Protein AF-A0A6C0CNC6-F1 (afdb_monomer)

Radius of gyration: 38.97 Å; Cα contacts (8 Å, |Δi|>4): 103; chains: 1; bounding box: 78×100×93 Å

Nearest PDB structures (foldseek):
  8yt8-assembly1_D  TM=1.799E-01  e=3.097E+00  Mus musculus
  9c3c-assembly1_d  TM=2.123E-01  e=8.272E+00  Oryctolagus cuniculus
  8yt8-assembly1_B  TM=1.590E-01  e=5.962E+00  Mus musculus
  9c3c-assembly1_b  TM=1.520E-01  e=8.832E+00  Oryctolagus cuniculus

Mean predicted aligned error: 20.19 Å

Foldseek 3Di:
DDDDDDPDDDDDDDDPDPDDDDCPCVVVPPPPPPPPDDPDQEDEDAPQPVVQVVQVVVCVVVVHDDDRGHYDYDDDDDDPDDPDWDDDPDLPDKDWDWDQDPVRDIDIDIQNLSVVQCVVAVVVVHDDDLVSVLVSCVVNPGDPVVSVVSVVVVVVVVVVVVVVVVVVCCVPVVPPPPPDDDDDDDDDDDDDDDDDDDDDDDDDDDDDDDDDDDPDDDDPPPPDDDDDDDDDDDDDDDDD

Organism: NCBI:txid1070528

Sequence (240 aa):
MYRRPAPRQKIHTASLVRPTKDDVRRILNITPPEEREKPSKSFSVQNSELYLKLIKRNYEYYELEFKKPEVVELVYIPPPVKVIERHFEYPDNVVVKLNVLKSGKVRVKLFSHVAQLWEKYNSKGKIPPHKMLVSAYKSMGYSEAFINKMNKSFERKKVLEIKYEKMIQNIFERPSTKKKAPAKKKKKEEEPEEKPDDTVEEEPDDDDVTPEEDEAIEVDNDDDEDVDENADDVEPPDLD

pLDDT: mean 72.76, std 22.51, range [26.67, 96.88]

Solvent-accessible surface area (backbone atoms only — not comparable to full-atom values): 16770 Å² total; per-residue (Å²): 132,87,77,77,78,79,79,81,80,83,80,78,78,77,76,90,73,80,88,69,97,72,64,68,57,66,77,66,68,59,72,70,75,78,77,69,73,74,77,69,80,58,52,70,35,76,61,38,68,62,52,54,53,53,51,49,54,52,26,60,74,70,75,43,85,78,77,83,76,52,65,40,68,58,74,88,75,79,76,83,83,77,85,77,79,85,76,79,90,54,56,86,64,66,46,72,51,77,46,76,42,98,86,72,53,70,49,78,45,78,47,57,52,52,42,54,48,33,69,73,15,55,74,70,77,42,84,68,59,67,71,58,50,54,51,35,45,52,74,68,64,56,57,69,70,54,54,52,52,50,53,57,48,51,56,52,46,54,59,48,49,58,51,48,53,54,50,50,47,58,62,73,69,46,74,82,72,71,82,74,74,90,77,80,89,84,89,79,89,83,87,87,88,86,87,82,90,78,83,89,82,89,83,86,87,87,78,89,79,84,90,84,81,86,82,75,77,82,76,87,74,85,77,77,85,81,80,93,81,83,83,85,88,81,83,79,84,87,87,131

Structure (mmCIF, N/CA/C/O backbone):
data_AF-A0A6C0CNC6-F1
#
_entry.id   AF-A0A6C0CNC6-F1
#
loop_
_atom_site.group_PDB
_atom_site.id
_atom_site.type_symbol
_atom_site.label_atom_id
_atom_site.label_alt_id
_atom_site.label_comp_id
_atom_site.label_asym_id
_atom_site.label_entity_id
_atom_site.label_seq_id
_atom_site.pdbx_PDB_ins_code
_atom_site.Cartn_x
_atom_site.Cartn_y
_atom_site.Cartn_z
_atom_site.occupancy
_atom_site.B_iso_or_equiv
_atom_site.auth_seq_id
_atom_site.auth_comp_id
_atom_site.auth_asym_id
_atom_site.auth_atom_id
_atom_site.pdbx_PDB_model_num
ATOM 1 N N . MET A 1 1 ? -14.926 23.087 -38.235 1.00 51.94 1 MET A N 1
ATOM 2 C CA . MET A 1 1 ? -13.805 22.300 -37.670 1.00 51.94 1 MET A CA 1
ATOM 3 C C . MET A 1 1 ? -13.514 22.814 -36.268 1.00 51.94 1 MET A C 1
ATOM 5 O O . MET A 1 1 ? -13.157 23.978 -36.134 1.00 51.94 1 MET A O 1
ATOM 9 N N . TYR A 1 2 ? -13.722 22.004 -35.229 1.00 52.91 2 TYR A N 1
ATOM 10 C CA . TYR A 1 2 ? -13.464 22.427 -33.849 1.00 52.91 2 TYR A CA 1
ATOM 11 C C . TYR A 1 2 ? -11.956 22.426 -33.572 1.00 52.91 2 TYR A C 1
ATOM 13 O O . TYR A 1 2 ? -11.305 21.383 -33.648 1.00 52.91 2 TYR A O 1
ATOM 21 N N . ARG A 1 3 ? -11.390 23.605 -33.278 1.00 64.75 3 ARG A N 1
ATOM 22 C CA . ARG A 1 3 ? -9.996 23.733 -32.832 1.00 64.75 3 ARG A CA 1
ATOM 23 C C . ARG A 1 3 ? -9.866 23.120 -31.443 1.00 64.75 3 ARG A C 1
ATOM 25 O O . ARG A 1 3 ? -10.602 23.486 -30.531 1.00 64.75 3 ARG A O 1
ATOM 32 N N . ARG A 1 4 ? -8.917 22.197 -31.287 1.00 71.81 4 ARG A N 1
ATOM 33 C CA . ARG A 1 4 ? -8.580 21.638 -29.977 1.00 71.81 4 ARG A CA 1
ATOM 34 C C . ARG A 1 4 ? -7.973 22.739 -29.095 1.00 71.81 4 ARG A C 1
ATOM 36 O O . ARG A 1 4 ? -7.158 23.514 -29.602 1.00 71.81 4 ARG A O 1
ATOM 43 N N . PRO A 1 5 ? -8.353 22.825 -27.810 1.00 78.06 5 PRO A N 1
ATOM 44 C CA . PRO A 1 5 ? -7.729 23.757 -26.882 1.00 78.06 5 PRO A CA 1
ATOM 45 C C . PRO A 1 5 ? -6.241 23.428 -26.727 1.00 78.06 5 PRO A C 1
ATOM 47 O O . PRO A 1 5 ? -5.837 22.265 -26.808 1.00 78.06 5 PRO A O 1
ATOM 50 N N . ALA A 1 6 ? -5.427 24.466 -26.529 1.00 79.62 6 ALA A N 1
ATOM 51 C CA . ALA A 1 6 ? -3.990 24.309 -26.361 1.00 79.62 6 ALA A CA 1
ATOM 52 C C . ALA A 1 6 ? -3.687 23.432 -25.128 1.00 79.62 6 ALA A C 1
ATOM 54 O O . ALA A 1 6 ? -4.373 23.558 -24.106 1.00 79.62 6 ALA A O 1
ATOM 55 N N . PRO A 1 7 ? -2.682 22.540 -25.198 1.00 77.38 7 PRO A N 1
ATOM 56 C CA . PRO A 1 7 ? -2.304 21.711 -24.063 1.00 77.38 7 PRO A CA 1
ATOM 57 C C . PRO A 1 7 ? -1.885 22.593 -22.883 1.00 77.38 7 PRO A C 1
ATOM 59 O O . PRO A 1 7 ? -1.168 23.582 -23.045 1.00 77.38 7 PRO A O 1
ATOM 62 N N . ARG A 1 8 ? -2.350 22.234 -21.683 1.00 74.56 8 ARG A N 1
ATOM 63 C CA . ARG A 1 8 ? -2.062 22.974 -20.451 1.00 74.56 8 ARG A CA 1
ATOM 64 C C . ARG A 1 8 ? -0.547 22.993 -20.217 1.00 74.56 8 ARG A C 1
ATOM 66 O O . ARG A 1 8 ? 0.077 21.933 -20.174 1.00 74.56 8 ARG A O 1
ATOM 73 N N . GLN A 1 9 ? 0.039 24.179 -20.066 1.00 72.00 9 GLN A N 1
ATOM 74 C CA . GLN A 1 9 ? 1.463 24.311 -19.757 1.00 72.00 9 GLN A CA 1
ATOM 75 C C . GLN A 1 9 ? 1.756 23.688 -18.386 1.00 72.00 9 GLN A C 1
ATOM 77 O O . GLN A 1 9 ? 1.028 23.920 -17.417 1.00 72.00 9 GLN A O 1
ATOM 82 N N . LYS A 1 10 ? 2.806 22.861 -18.309 1.00 60.03 10 LYS A N 1
ATOM 83 C CA . LYS A 1 10 ? 3.264 22.283 -17.042 1.00 60.03 10 LYS A CA 1
ATOM 84 C C . LYS A 1 10 ? 3.853 23.402 -16.187 1.00 60.03 10 LYS A C 1
ATOM 86 O O . LYS A 1 10 ? 4.822 24.038 -16.584 1.00 60.03 10 LYS A O 1
ATOM 91 N N . ILE A 1 11 ? 3.269 23.629 -15.015 1.00 57.88 11 ILE A N 1
ATOM 92 C CA . ILE A 1 11 ? 3.830 24.539 -14.018 1.00 57.88 11 ILE A CA 1
ATOM 93 C C . ILE A 1 11 ? 4.976 23.787 -13.340 1.00 57.88 11 ILE A C 1
ATOM 95 O O . ILE A 1 11 ? 4.740 22.812 -12.626 1.00 57.88 11 ILE A O 1
ATOM 99 N N . HIS A 1 12 ? 6.215 24.207 -13.585 1.00 59.06 12 HIS A N 1
ATOM 100 C CA . HIS A 1 12 ? 7.350 23.747 -12.793 1.00 59.06 12 HIS A CA 1
ATOM 101 C C . HIS A 1 12 ? 7.220 24.364 -11.398 1.00 59.06 12 HIS A C 1
ATOM 103 O O . HIS A 1 12 ? 7.301 25.581 -11.242 1.00 59.06 12 HIS A O 1
ATOM 109 N N . THR A 1 13 ? 6.975 23.545 -10.375 1.00 54.72 13 THR A N 1
ATOM 110 C CA . THR A 1 13 ? 7.072 24.005 -8.989 1.00 54.72 13 THR A CA 1
ATOM 111 C C . THR A 1 13 ? 8.535 24.333 -8.724 1.00 54.72 13 THR A C 1
ATOM 113 O O . THR A 1 13 ? 9.374 23.431 -8.753 1.00 54.72 13 THR A O 1
ATOM 116 N N . ALA A 1 14 ? 8.842 25.615 -8.523 1.00 54.94 14 ALA A N 1
ATOM 117 C CA . ALA A 1 14 ? 10.184 26.058 -8.178 1.00 54.94 14 ALA A CA 1
ATOM 118 C C . ALA A 1 14 ? 10.677 25.266 -6.958 1.00 54.94 14 ALA A C 1
ATOM 120 O O . ALA A 1 14 ? 9.996 25.199 -5.932 1.00 54.94 14 ALA A O 1
ATOM 121 N N . SER A 1 15 ? 11.841 24.631 -7.084 1.00 53.56 15 SER A N 1
ATOM 122 C CA . SER A 1 15 ? 12.512 24.009 -5.951 1.00 53.56 15 SER A CA 1
ATOM 123 C C . SER A 1 15 ? 12.760 25.080 -4.884 1.00 53.56 15 SER A C 1
ATOM 125 O O . SER A 1 15 ? 13.219 26.182 -5.190 1.00 53.56 15 SER A O 1
ATOM 127 N N . LEU A 1 16 ? 12.429 24.784 -3.622 1.00 51.22 16 LEU A N 1
ATOM 128 C CA . LEU A 1 16 ? 12.774 25.656 -2.498 1.00 51.22 16 LEU A CA 1
ATOM 129 C C . LEU A 1 16 ? 14.302 25.673 -2.337 1.00 51.22 16 LEU A C 1
ATOM 131 O O . LEU A 1 16 ? 14.877 24.863 -1.612 1.00 51.22 16 LEU A O 1
ATOM 135 N N . VAL A 1 17 ? 14.967 26.601 -3.018 1.00 56.00 17 VAL A N 1
ATOM 136 C CA . VAL A 1 17 ? 16.373 26.922 -2.773 1.00 56.00 17 VAL A CA 1
ATOM 137 C C . VAL A 1 17 ? 16.430 27.862 -1.569 1.00 56.00 17 VAL A C 1
ATOM 139 O O . VAL A 1 17 ? 15.790 28.916 -1.557 1.00 56.00 17 VAL A O 1
ATOM 142 N N . ARG A 1 18 ? 17.165 27.466 -0.522 1.00 53.97 18 ARG A N 1
ATOM 143 C CA . ARG A 1 18 ? 17.379 28.305 0.666 1.00 53.97 18 ARG A CA 1
ATOM 144 C C . ARG A 1 18 ? 18.190 29.548 0.267 1.00 53.97 18 ARG A C 1
ATOM 146 O O . ARG A 1 18 ? 19.193 29.391 -0.426 1.00 53.97 18 ARG A O 1
ATOM 153 N N . PRO A 1 19 ? 17.800 30.761 0.688 1.00 55.00 19 PRO A N 1
ATOM 154 C CA . PRO A 1 19 ? 18.515 31.973 0.310 1.00 55.00 19 PRO A CA 1
ATOM 155 C C . PRO A 1 19 ? 19.885 32.043 1.001 1.00 55.00 19 PRO A C 1
ATOM 157 O O . PRO A 1 19 ? 19.982 31.928 2.223 1.00 55.00 19 PRO A O 1
ATOM 160 N N . THR A 1 20 ? 20.941 32.246 0.213 1.00 60.44 20 THR A N 1
ATOM 161 C CA . THR A 1 20 ? 22.280 32.641 0.681 1.00 60.44 20 THR A CA 1
ATOM 162 C C . THR A 1 20 ? 22.477 34.154 0.547 1.00 60.44 20 THR A C 1
ATOM 164 O O . THR A 1 20 ? 21.844 34.792 -0.286 1.00 60.44 20 THR A O 1
ATOM 167 N N . LYS A 1 21 ? 23.364 34.706 1.386 1.00 53.00 21 LYS A N 1
ATOM 168 C CA . LYS A 1 21 ? 23.490 36.119 1.807 1.00 53.00 21 LYS A CA 1
ATOM 169 C C . LYS A 1 21 ? 23.705 37.221 0.742 1.00 53.00 21 LYS A C 1
ATOM 171 O O . LYS A 1 21 ? 23.767 38.378 1.142 1.00 53.00 21 LYS A O 1
ATOM 176 N N . ASP A 1 22 ? 23.744 36.932 -0.558 1.00 57.72 22 ASP A N 1
ATOM 177 C CA . ASP A 1 22 ? 24.112 37.915 -1.596 1.00 57.72 22 ASP A CA 1
ATOM 178 C C . ASP A 1 22 ? 22.952 38.216 -2.572 1.00 57.72 22 ASP A C 1
ATOM 180 O O . ASP A 1 22 ? 22.931 37.787 -3.727 1.00 57.72 22 ASP A O 1
ATOM 184 N N . ASP A 1 23 ? 21.965 38.988 -2.102 1.00 60.69 23 ASP A N 1
ATOM 185 C CA . ASP A 1 23 ? 20.700 39.314 -2.796 1.00 60.69 23 ASP A CA 1
ATOM 186 C C . ASP A 1 23 ? 20.783 40.477 -3.821 1.00 60.69 23 ASP A C 1
ATOM 188 O O . ASP A 1 23 ? 19.767 40.907 -4.370 1.00 60.69 23 ASP A O 1
ATOM 192 N N . VAL A 1 24 ? 21.975 40.978 -4.168 1.00 64.94 24 VAL A N 1
ATOM 193 C CA . VAL A 1 24 ? 22.128 42.069 -5.166 1.00 64.94 24 VAL A CA 1
ATOM 194 C C . VAL A 1 24 ? 21.625 41.643 -6.556 1.00 64.94 24 VAL A C 1
ATOM 196 O O . VAL A 1 24 ? 21.068 42.438 -7.313 1.00 64.94 24 VAL A O 1
ATOM 199 N N . ARG A 1 25 ? 21.757 40.352 -6.880 1.00 58.59 25 ARG A N 1
ATOM 200 C CA . ARG A 1 25 ? 21.344 39.772 -8.169 1.00 58.59 25 ARG A CA 1
ATOM 201 C C . ARG A 1 25 ? 19.823 39.753 -8.367 1.00 58.59 25 ARG A C 1
ATOM 203 O O . ARG A 1 25 ? 19.370 39.821 -9.505 1.00 58.59 25 ARG A O 1
ATOM 210 N N . ARG A 1 26 ? 19.040 39.710 -7.280 1.00 57.47 26 ARG A N 1
ATOM 211 C CA . ARG A 1 26 ? 17.567 39.773 -7.323 1.00 57.47 26 ARG A CA 1
ATOM 212 C C . ARG A 1 26 ? 17.047 41.175 -7.621 1.00 57.47 26 ARG A C 1
ATOM 214 O O . 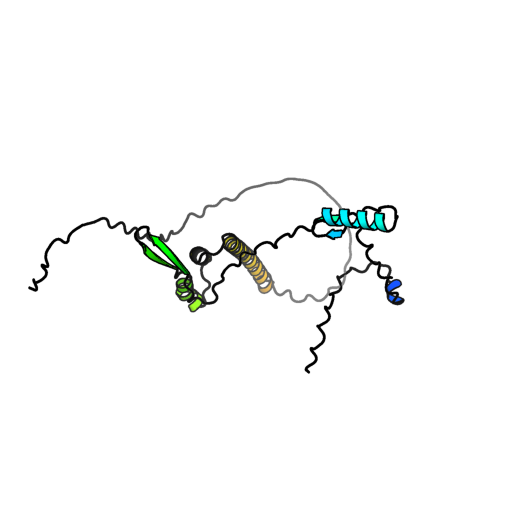ARG A 1 26 ? 16.079 41.302 -8.356 1.00 57.47 26 ARG A O 1
ATOM 221 N N . ILE A 1 27 ? 17.694 42.214 -7.086 1.00 70.12 27 ILE A N 1
ATOM 222 C CA . ILE A 1 27 ? 17.279 43.617 -7.279 1.00 70.12 27 ILE A CA 1
ATOM 223 C C . ILE A 1 27 ? 17.377 44.019 -8.756 1.00 70.12 27 ILE A C 1
ATOM 225 O O . ILE A 1 27 ? 16.546 44.768 -9.260 1.00 70.12 27 ILE A O 1
ATOM 229 N N . LEU A 1 28 ? 18.377 43.494 -9.462 1.00 70.62 28 LEU A N 1
ATOM 230 C CA . LEU A 1 28 ? 18.645 43.854 -10.851 1.00 70.62 28 LEU A CA 1
ATOM 231 C C . LEU A 1 28 ? 17.809 43.061 -11.873 1.00 70.62 28 LEU A C 1
ATOM 233 O O . LEU A 1 28 ? 17.975 43.299 -13.065 1.00 70.62 28 LEU A O 1
ATOM 237 N N . ASN A 1 29 ? 16.939 42.125 -11.449 1.00 60.78 29 ASN A N 1
ATOM 238 C CA . ASN A 1 29 ? 16.196 41.210 -12.338 1.00 60.78 29 ASN A CA 1
ATOM 239 C C . ASN A 1 29 ? 17.071 40.601 -13.454 1.00 60.78 29 ASN A C 1
ATOM 241 O O . ASN A 1 29 ? 16.589 40.294 -14.547 1.00 60.78 29 ASN A O 1
ATOM 245 N N . ILE A 1 30 ? 18.371 40.432 -13.193 1.00 68.19 30 ILE A N 1
ATOM 246 C CA . ILE A 1 30 ? 19.278 39.788 -14.133 1.00 68.19 30 ILE A CA 1
ATOM 247 C C . ILE A 1 30 ? 18.900 38.319 -14.064 1.00 68.19 30 ILE A C 1
ATOM 249 O O . ILE A 1 30 ? 19.274 37.616 -13.125 1.00 68.19 30 ILE A O 1
ATOM 253 N N . THR A 1 31 ? 18.095 37.880 -15.032 1.00 63.84 31 THR A N 1
ATOM 254 C CA . THR A 1 31 ? 17.875 36.453 -15.251 1.00 63.84 31 THR A CA 1
ATOM 255 C C . THR A 1 31 ? 19.273 35.870 -15.415 1.00 63.84 31 THR A C 1
ATOM 257 O O . THR A 1 31 ? 20.000 36.349 -16.295 1.00 63.84 31 THR A O 1
ATOM 260 N N . PRO A 1 32 ? 19.710 34.940 -14.543 1.00 64.75 32 PRO A N 1
ATOM 261 C CA . PRO A 1 32 ? 20.988 34.280 -14.741 1.00 64.75 32 PRO A CA 1
ATOM 262 C C . PRO A 1 32 ? 20.994 33.792 -16.188 1.00 64.75 32 PRO A C 1
ATOM 264 O O . PRO A 1 32 ? 19.957 33.269 -16.613 1.00 64.75 32 PRO A O 1
ATOM 267 N N . PRO A 1 33 ? 22.070 34.008 -16.970 1.00 65.44 33 PRO A N 1
ATOM 268 C CA . PRO A 1 33 ? 22.143 33.364 -18.271 1.00 65.44 33 PRO A CA 1
ATOM 269 C C . PRO A 1 33 ? 21.826 31.897 -18.013 1.00 65.44 33 PRO A C 1
ATOM 271 O O . PRO A 1 33 ? 22.441 31.315 -17.118 1.00 65.44 33 PRO A O 1
ATOM 274 N N . GLU A 1 34 ? 20.797 31.354 -18.674 1.00 66.25 34 GLU A N 1
ATOM 275 C CA . GLU A 1 34 ? 20.481 29.937 -18.551 1.00 66.25 34 GLU A CA 1
ATOM 276 C C . GLU A 1 34 ? 21.787 29.216 -18.858 1.00 66.25 34 GLU A C 1
ATOM 278 O O . GLU A 1 34 ? 22.258 29.239 -20.001 1.00 66.25 34 GLU A O 1
ATOM 283 N N . GLU A 1 35 ? 22.439 28.685 -17.822 1.00 64.38 35 GLU A N 1
ATOM 284 C CA . GLU A 1 35 ? 23.605 27.842 -17.987 1.00 64.38 35 GLU A CA 1
ATOM 285 C C . GLU A 1 35 ? 23.059 26.622 -18.702 1.00 64.38 35 GLU A C 1
ATOM 287 O O . GLU A 1 35 ? 22.526 25.703 -18.084 1.00 64.38 35 GLU A O 1
ATOM 292 N N . ARG A 1 36 ? 23.079 26.677 -20.038 1.00 62.62 36 ARG A N 1
ATOM 293 C CA . ARG A 1 36 ? 22.705 25.548 -20.868 1.00 62.62 36 ARG A CA 1
ATOM 294 C C . ARG A 1 36 ? 23.579 24.420 -20.376 1.00 62.62 36 ARG A C 1
ATOM 296 O O . ARG A 1 36 ? 24.807 24.517 -20.465 1.00 62.62 36 ARG A O 1
ATOM 303 N N . GLU A 1 37 ? 22.942 23.396 -19.818 1.00 69.12 37 GLU A N 1
ATOM 304 C CA . GLU A 1 37 ? 23.631 22.171 -19.466 1.00 69.12 37 GLU A CA 1
ATOM 305 C C . GLU A 1 37 ? 24.471 21.793 -20.680 1.00 69.12 37 GLU A C 1
ATOM 307 O O . GLU A 1 37 ? 23.970 21.734 -21.811 1.00 69.12 37 GLU A O 1
ATOM 312 N N . LYS A 1 38 ? 25.787 21.671 -20.473 1.00 71.69 38 LYS A N 1
ATOM 313 C CA . LYS A 1 38 ? 26.685 21.299 -21.562 1.00 71.69 38 LYS A CA 1
ATOM 314 C C . LYS A 1 38 ? 26.124 20.004 -22.146 1.00 71.69 38 LYS A C 1
ATOM 316 O O . LYS A 1 38 ? 25.846 19.096 -21.358 1.00 71.69 38 LYS A O 1
ATOM 321 N N . PRO A 1 39 ? 25.928 19.913 -23.475 1.00 71.38 39 PRO A N 1
ATOM 322 C CA . PRO A 1 39 ? 25.378 18.705 -24.061 1.00 71.38 39 PRO A CA 1
ATOM 323 C C . PRO A 1 39 ? 26.221 17.525 -23.587 1.00 71.38 39 PRO A C 1
ATOM 325 O O . PRO A 1 39 ? 27.456 17.598 -23.595 1.00 71.38 39 PRO A O 1
ATOM 328 N N . SER A 1 40 ? 25.545 16.480 -23.104 1.00 73.94 40 SER A N 1
ATOM 329 C CA . SER A 1 40 ? 26.219 15.262 -22.667 1.00 73.94 40 SER A CA 1
ATOM 330 C C . SER A 1 40 ? 27.153 14.789 -23.777 1.00 73.94 40 SER A C 1
ATOM 332 O O . SER A 1 40 ? 26.784 14.782 -24.953 1.00 73.94 40 SER A O 1
ATOM 334 N N . LYS A 1 41 ? 28.376 14.408 -23.401 1.00 77.25 41 LYS A N 1
ATOM 335 C CA . LYS A 1 41 ? 29.359 13.863 -24.346 1.00 77.25 41 LYS A CA 1
ATOM 336 C C . LYS A 1 41 ? 28.902 12.520 -24.914 1.00 77.25 41 LYS A C 1
ATOM 338 O O . LYS A 1 41 ? 29.258 12.195 -26.044 1.00 77.25 41 LYS A O 1
ATOM 343 N N . SER A 1 42 ? 28.091 11.791 -24.148 1.00 84.81 42 SER A N 1
ATOM 344 C CA . SER A 1 42 ? 27.539 10.500 -24.525 1.00 84.81 42 SER A CA 1
ATOM 345 C C . SER A 1 42 ? 26.033 10.566 -24.766 1.00 84.81 42 SER A C 1
ATOM 347 O O . SER A 1 42 ? 25.299 11.291 -24.086 1.00 84.81 42 SER A O 1
ATOM 349 N N . PHE A 1 43 ? 25.573 9.789 -25.743 1.00 86.12 43 PHE A N 1
ATOM 350 C CA . PHE A 1 43 ? 24.157 9.605 -26.051 1.00 86.12 43 PHE A CA 1
ATOM 351 C C . PHE A 1 43 ? 23.873 8.141 -26.388 1.00 86.12 43 PHE A C 1
ATOM 353 O O . PHE A 1 43 ? 24.772 7.398 -26.789 1.00 86.12 43 PHE A O 1
ATOM 360 N N . SER A 1 44 ? 22.624 7.716 -26.206 1.00 89.00 44 SER A N 1
ATO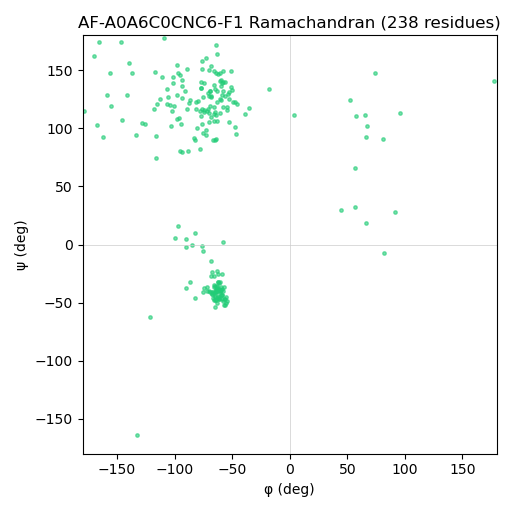M 361 C CA . SER A 1 44 ? 22.205 6.341 -26.464 1.00 89.00 44 SER A CA 1
ATOM 362 C C . SER A 1 44 ? 21.470 6.200 -27.795 1.00 89.00 44 SER A C 1
ATOM 364 O O . SER A 1 44 ? 20.655 7.044 -28.167 1.00 89.00 44 SER A O 1
ATOM 366 N N . VAL A 1 45 ? 21.761 5.121 -28.524 1.00 89.56 45 VAL A N 1
ATOM 367 C CA . VAL A 1 45 ? 21.139 4.803 -29.820 1.00 89.56 45 VAL A CA 1
ATOM 368 C C . VAL A 1 45 ? 20.803 3.314 -29.865 1.00 89.56 45 VAL A C 1
ATOM 370 O O . VAL A 1 45 ? 21.498 2.489 -29.268 1.00 89.56 45 VAL A O 1
ATOM 373 N N . GLN A 1 46 ? 19.727 2.958 -30.566 1.00 89.19 46 GLN A N 1
ATOM 374 C CA . GLN A 1 46 ? 19.435 1.560 -30.886 1.00 89.19 46 GLN A CA 1
ATOM 375 C C . GLN A 1 46 ? 20.458 1.036 -31.900 1.00 89.19 46 GLN A C 1
ATOM 377 O O . GLN A 1 46 ? 20.691 1.687 -32.915 1.00 89.19 46 GLN A O 1
ATOM 382 N N . ASN A 1 47 ? 21.037 -0.142 -31.652 1.00 90.38 47 ASN A N 1
ATOM 383 C CA . ASN A 1 47 ? 22.069 -0.734 -32.510 1.00 90.38 47 ASN A CA 1
ATOM 384 C C . ASN A 1 47 ? 23.288 0.200 -32.692 1.00 90.38 47 ASN A C 1
ATOM 386 O O . ASN A 1 47 ? 23.576 0.717 -33.779 1.00 90.38 47 ASN A O 1
ATOM 390 N N . SER A 1 48 ? 23.994 0.436 -31.583 1.00 92.06 48 SER A N 1
ATOM 391 C CA . SER A 1 48 ? 25.143 1.349 -31.497 1.00 92.06 48 SER A CA 1
ATOM 392 C C . SER A 1 48 ? 26.259 0.996 -32.490 1.00 92.06 48 SER A C 1
ATOM 394 O O . SER A 1 48 ? 26.868 1.890 -33.081 1.00 92.06 48 SER A O 1
ATOM 396 N N . GLU A 1 49 ? 26.497 -0.293 -32.744 1.00 92.56 49 GLU A N 1
ATOM 397 C CA . GLU A 1 49 ? 27.521 -0.759 -33.681 1.00 92.56 49 GLU A CA 1
ATOM 398 C C . GLU A 1 49 ? 27.230 -0.359 -35.129 1.00 92.56 49 GLU A C 1
ATOM 400 O O . GLU A 1 49 ? 28.110 0.149 -35.831 1.00 92.56 49 GLU A O 1
ATOM 405 N N . LEU A 1 50 ? 25.995 -0.585 -35.591 1.00 94.50 50 LEU A N 1
ATOM 406 C CA . LEU A 1 50 ? 25.575 -0.220 -36.942 1.00 94.50 50 LEU A CA 1
ATOM 407 C C . LEU A 1 50 ? 25.632 1.296 -37.121 1.00 94.50 50 LEU A C 1
ATOM 409 O O . LEU A 1 50 ? 26.117 1.780 -38.144 1.00 94.50 50 LEU A O 1
ATOM 413 N N . TYR A 1 51 ? 25.209 2.041 -36.101 1.00 92.62 51 TYR A N 1
ATOM 414 C CA . TYR A 1 51 ? 25.282 3.494 -36.094 1.00 92.62 51 TYR A CA 1
ATOM 415 C C . TYR A 1 51 ? 26.727 4.003 -36.251 1.00 92.62 51 TYR A C 1
ATOM 417 O O . TYR A 1 51 ? 26.994 4.831 -37.123 1.00 92.62 51 TYR A O 1
ATOM 425 N N . LEU A 1 52 ? 27.692 3.451 -35.505 1.00 93.88 52 LEU A N 1
ATOM 426 C CA . LEU A 1 52 ? 29.110 3.814 -35.638 1.00 93.88 52 LEU A CA 1
ATOM 427 C C . LEU A 1 52 ? 29.682 3.476 -37.027 1.00 93.88 52 LEU A C 1
ATOM 429 O O . LEU A 1 52 ? 30.450 4.269 -37.576 1.00 93.88 52 LEU A O 1
ATOM 433 N N . LYS A 1 53 ? 29.289 2.336 -37.618 1.00 94.69 53 LYS A N 1
ATOM 434 C CA . LYS A 1 53 ? 29.680 1.952 -38.990 1.00 94.69 53 LYS A CA 1
ATOM 435 C C . LYS A 1 53 ? 29.155 2.948 -40.028 1.00 94.69 53 LYS A C 1
ATOM 437 O O . LYS A 1 53 ? 29.907 3.357 -40.912 1.00 94.69 53 LYS A O 1
ATOM 442 N N . LEU A 1 54 ? 27.891 3.362 -39.909 1.00 95.19 54 LEU A N 1
ATOM 443 C CA . LEU A 1 54 ? 27.278 4.339 -40.813 1.00 95.19 54 LEU A CA 1
ATOM 444 C C . LEU A 1 54 ? 27.915 5.723 -40.688 1.00 95.19 54 LEU A C 1
ATOM 446 O O . LEU A 1 54 ? 28.177 6.359 -41.707 1.00 95.19 54 LEU A O 1
ATOM 450 N N . ILE A 1 55 ? 28.215 6.175 -39.467 1.00 93.88 55 ILE A N 1
ATOM 451 C CA . ILE A 1 55 ? 28.917 7.449 -39.270 1.00 93.88 55 ILE A CA 1
ATOM 452 C C . ILE A 1 55 ? 30.290 7.387 -39.927 1.00 93.88 55 ILE A C 1
ATOM 454 O O . ILE A 1 55 ? 30.639 8.297 -40.669 1.00 93.88 55 ILE A O 1
ATOM 458 N N . LYS A 1 56 ? 31.055 6.311 -39.716 1.00 95.00 56 LYS A N 1
ATOM 459 C CA . LYS A 1 56 ? 32.381 6.175 -40.327 1.00 95.00 56 LYS A CA 1
ATOM 460 C C . LYS A 1 56 ? 32.318 6.291 -41.855 1.00 95.00 56 LYS A C 1
ATOM 462 O O . LYS A 1 56 ? 33.047 7.093 -42.428 1.00 95.00 56 LYS A O 1
ATOM 467 N N . ARG A 1 57 ? 31.372 5.588 -42.489 1.00 96.25 57 ARG A N 1
ATOM 468 C CA . ARG A 1 57 ? 31.132 5.668 -43.940 1.00 96.25 57 ARG A CA 1
ATOM 469 C C . ARG A 1 57 ? 30.761 7.083 -44.403 1.00 96.25 57 ARG A C 1
ATOM 471 O O . ARG A 1 57 ? 31.151 7.495 -45.488 1.00 96.25 57 ARG A O 1
ATOM 478 N N . ASN A 1 58 ? 30.005 7.823 -43.594 1.00 96.38 58 ASN A N 1
ATOM 479 C CA . ASN A 1 58 ? 29.617 9.198 -43.905 1.00 96.38 58 ASN A CA 1
ATOM 480 C C . ASN A 1 58 ? 30.824 10.154 -43.884 1.00 96.38 58 ASN A C 1
ATOM 482 O O . ASN A 1 58 ? 30.989 10.968 -44.784 1.00 96.38 58 ASN A O 1
ATOM 486 N N . TYR A 1 59 ? 31.704 10.020 -42.889 1.00 95.81 59 TYR A N 1
ATOM 487 C CA . TYR A 1 59 ? 32.946 10.798 -42.826 1.00 95.81 59 TYR A CA 1
ATOM 488 C C . TYR A 1 59 ? 33.882 10.478 -43.997 1.00 95.81 59 TYR A C 1
ATOM 490 O O . TYR A 1 59 ? 34.432 11.399 -44.591 1.00 95.81 59 TYR A O 1
ATOM 498 N N . GLU A 1 60 ? 33.999 9.198 -44.370 1.00 95.44 60 GLU A N 1
ATOM 499 C CA . GLU A 1 60 ? 34.761 8.763 -45.550 1.00 95.44 60 GLU A CA 1
ATOM 500 C C . GLU A 1 60 ? 34.212 9.376 -46.850 1.00 95.44 60 GLU A C 1
ATOM 502 O O . GLU A 1 60 ? 34.990 9.793 -47.699 1.00 95.44 60 GLU A O 1
ATOM 507 N N . TYR A 1 61 ? 32.886 9.494 -46.990 1.00 96.62 61 TYR A N 1
ATOM 508 C CA . TYR A 1 61 ? 32.248 10.098 -48.167 1.00 96.62 61 TYR A CA 1
ATOM 509 C C . TYR A 1 61 ? 32.541 11.598 -48.321 1.00 96.62 61 TYR A C 1
ATOM 511 O O . TYR A 1 61 ? 32.687 12.084 -49.438 1.00 96.62 61 TYR A O 1
ATOM 519 N N . TYR A 1 62 ? 32.624 12.330 -47.209 1.00 95.81 62 TYR A N 1
ATOM 520 C CA . TYR A 1 62 ? 32.957 13.758 -47.202 1.00 95.81 62 TYR A CA 1
ATOM 521 C C . TYR A 1 62 ? 34.462 14.034 -47.081 1.00 95.81 62 TYR A C 1
ATOM 523 O O . TYR A 1 62 ? 34.841 15.194 -46.940 1.00 95.81 62 TYR A O 1
ATOM 531 N N . GLU A 1 63 ? 35.302 12.992 -47.099 1.00 94.25 63 GLU A N 1
ATOM 532 C CA . GLU A 1 63 ? 36.760 13.092 -46.928 1.00 94.25 63 GLU A CA 1
ATOM 533 C C . GLU A 1 63 ? 37.164 13.793 -45.612 1.00 94.25 63 GLU A C 1
ATOM 535 O O . GLU A 1 63 ? 38.179 14.483 -45.521 1.00 94.25 63 GLU A O 1
ATOM 540 N N . LEU A 1 64 ? 36.354 13.618 -44.562 1.00 93.88 64 LEU A N 1
ATOM 541 C CA . LEU A 1 64 ? 36.564 14.223 -43.248 1.00 93.88 64 LEU A CA 1
ATOM 542 C C . LEU A 1 64 ? 37.248 13.253 -42.281 1.00 93.88 64 LEU A C 1
ATOM 544 O O . LEU A 1 64 ? 36.979 12.051 -42.262 1.00 93.88 64 LEU A O 1
ATOM 548 N N . GLU A 1 65 ? 38.060 13.799 -41.377 1.00 92.31 65 GLU A N 1
ATOM 549 C CA . GLU A 1 65 ? 38.645 13.032 -40.277 1.00 92.31 65 GLU A CA 1
ATOM 550 C C . GLU A 1 65 ? 37.559 12.488 -39.339 1.00 92.31 65 GLU A C 1
ATOM 552 O O . GLU A 1 65 ? 36.767 13.237 -38.753 1.00 92.31 65 GLU A O 1
ATOM 557 N N . PHE A 1 66 ? 37.537 11.165 -39.171 1.00 91.50 66 PHE A N 1
ATOM 558 C CA . PHE A 1 66 ? 36.540 10.489 -38.352 1.00 91.50 66 PHE A CA 1
ATOM 559 C C . PHE A 1 66 ? 36.722 10.803 -36.861 1.00 91.50 66 PHE A C 1
ATOM 561 O O . PHE A 1 66 ? 37.639 10.314 -36.200 1.00 91.50 66 PHE A O 1
ATOM 568 N N . LYS A 1 67 ? 35.782 11.573 -36.305 1.00 90.00 67 LYS A N 1
ATOM 569 C CA . LYS A 1 67 ? 35.670 11.827 -34.863 1.00 90.00 67 LYS A CA 1
ATOM 570 C C . LYS A 1 67 ? 34.679 10.840 -34.256 1.00 90.00 67 LYS A C 1
ATOM 572 O O . LYS A 1 67 ? 33.473 10.997 -34.423 1.00 90.00 67 LYS A O 1
ATOM 577 N N . LYS A 1 68 ? 35.184 9.815 -33.562 1.00 88.06 68 LYS A N 1
ATOM 578 C CA . LYS A 1 68 ? 34.349 8.762 -32.965 1.00 88.06 68 LYS A CA 1
ATOM 579 C C . LYS A 1 68 ? 33.459 9.335 -31.844 1.00 88.06 68 LYS A C 1
ATOM 581 O O . LYS A 1 68 ? 34.008 9.806 -30.849 1.00 88.06 68 LYS A O 1
ATOM 586 N N . PRO A 1 69 ? 32.118 9.268 -31.959 1.00 88.75 69 PRO A N 1
ATOM 587 C CA . PRO A 1 69 ? 31.230 9.668 -30.874 1.00 88.75 69 PRO A CA 1
ATOM 588 C C . PRO A 1 69 ? 31.170 8.607 -29.766 1.00 88.75 69 PRO A C 1
ATOM 590 O O . PRO A 1 69 ? 31.322 7.409 -30.022 1.00 88.75 69 PRO A O 1
ATOM 593 N N . GLU A 1 70 ? 30.913 9.049 -28.534 1.00 89.62 70 GLU A N 1
ATOM 594 C CA . GLU A 1 70 ? 30.686 8.176 -27.380 1.00 89.62 70 GLU A CA 1
ATOM 595 C C . GLU A 1 70 ? 29.219 7.716 -27.367 1.00 89.62 70 GLU A C 1
ATOM 597 O O . GLU A 1 70 ? 28.328 8.404 -26.871 1.00 89.62 70 GLU A O 1
ATOM 602 N N . VAL A 1 71 ? 28.956 6.566 -27.991 1.00 89.75 71 VAL A N 1
ATOM 603 C CA . VAL A 1 71 ? 27.602 6.019 -28.159 1.00 89.75 71 VAL A CA 1
ATOM 604 C C . VAL A 1 71 ? 27.402 4.841 -27.218 1.00 89.75 71 VAL A C 1
ATOM 606 O O . VAL A 1 71 ? 28.181 3.889 -27.242 1.00 89.75 71 VAL A O 1
ATOM 609 N N . VAL A 1 72 ? 26.332 4.889 -26.429 1.00 89.56 72 VAL A N 1
ATOM 610 C CA . VAL A 1 72 ? 25.900 3.787 -25.559 1.00 89.56 72 VAL A CA 1
ATOM 611 C C . VAL A 1 72 ? 24.728 3.056 -26.215 1.00 89.56 72 VAL A C 1
ATOM 613 O O . VAL A 1 72 ? 23.890 3.670 -26.878 1.00 89.56 72 VAL A O 1
ATOM 616 N N . GLU A 1 73 ? 24.650 1.737 -26.062 1.00 89.69 73 GLU A N 1
ATOM 617 C CA . GLU A 1 73 ? 23.503 0.984 -26.565 1.00 89.69 73 GLU A CA 1
ATOM 618 C C . GLU A 1 73 ? 22.250 1.265 -25.727 1.00 89.69 73 GLU A C 1
ATOM 620 O O . GLU A 1 73 ? 22.272 1.221 -24.495 1.00 89.69 73 GLU A O 1
ATOM 625 N N . LEU A 1 74 ? 21.143 1.580 -26.403 1.00 89.25 74 LEU A N 1
ATOM 626 C CA . LEU A 1 74 ? 19.866 1.815 -25.742 1.00 89.25 74 LEU A CA 1
ATOM 627 C C . LEU A 1 74 ? 19.241 0.482 -25.298 1.00 89.25 74 LEU A C 1
ATOM 629 O O . LEU A 1 74 ? 18.546 -0.173 -26.073 1.00 89.25 74 LEU A O 1
ATOM 633 N N . VAL A 1 75 ? 19.447 0.111 -24.034 1.00 87.88 75 VAL A N 1
ATOM 634 C CA . VAL A 1 75 ? 18.792 -1.050 -23.414 1.00 87.88 75 VAL A CA 1
ATOM 635 C C . VAL A 1 75 ? 17.434 -0.640 -22.847 1.00 87.88 75 VAL A C 1
ATOM 637 O O . VAL A 1 75 ? 17.337 0.270 -22.021 1.00 87.88 75 VAL A O 1
ATOM 640 N N . TYR A 1 76 ? 16.368 -1.323 -23.271 1.00 85.69 76 TYR A N 1
ATOM 641 C CA . TYR A 1 76 ? 15.051 -1.161 -22.660 1.00 85.69 76 TYR A CA 1
ATOM 642 C C . TYR A 1 76 ? 15.025 -1.851 -21.294 1.00 85.69 76 TYR A C 1
ATOM 644 O O . TYR A 1 76 ? 15.111 -3.075 -21.205 1.00 85.69 76 TYR A O 1
ATOM 652 N N . ILE A 1 77 ? 14.883 -1.061 -20.230 1.00 85.38 77 ILE A N 1
ATOM 653 C CA . ILE A 1 77 ? 14.661 -1.566 -18.876 1.00 85.38 77 ILE A CA 1
ATOM 654 C C . ILE A 1 77 ? 13.147 -1.534 -18.637 1.00 85.38 77 ILE A C 1
ATOM 656 O O . ILE A 1 77 ? 12.587 -0.436 -18.527 1.00 85.38 77 ILE A O 1
ATOM 660 N N . PRO A 1 78 ? 12.455 -2.690 -18.588 1.00 85.62 78 PRO A N 1
ATOM 661 C CA . PRO A 1 78 ? 11.035 -2.697 -18.277 1.00 85.62 78 PRO A CA 1
ATOM 662 C C . PRO A 1 78 ? 10.812 -2.089 -16.885 1.00 85.62 78 PRO A C 1
ATOM 664 O O . PRO A 1 78 ? 11.611 -2.326 -15.972 1.00 85.62 78 PRO A O 1
ATOM 667 N N . PRO A 1 79 ? 9.738 -1.303 -16.688 1.00 86.25 79 PRO A N 1
ATOM 668 C CA . PRO A 1 79 ? 9.417 -0.795 -15.364 1.00 86.25 79 PRO A CA 1
ATOM 669 C C . PRO A 1 79 ? 9.157 -1.971 -14.410 1.00 86.25 79 PRO A C 1
ATOM 671 O O . PRO A 1 79 ? 8.623 -2.999 -14.838 1.00 86.25 79 PRO A O 1
ATOM 674 N N . PRO A 1 80 ? 9.485 -1.837 -13.113 1.00 86.06 80 PRO A N 1
ATOM 675 C CA . PRO A 1 80 ? 9.195 -2.885 -12.146 1.00 86.06 80 PRO A CA 1
ATOM 676 C C . PRO A 1 80 ? 7.686 -3.154 -12.114 1.00 86.06 80 PRO A C 1
ATOM 678 O O . PRO A 1 80 ? 6.880 -2.226 -11.978 1.00 86.06 80 PRO A O 1
ATOM 681 N N . VAL A 1 81 ? 7.301 -4.427 -12.241 1.00 82.88 81 VAL A N 1
ATOM 682 C CA . VAL A 1 81 ? 5.898 -4.849 -12.162 1.00 82.88 81 VAL A CA 1
ATOM 683 C C . VAL A 1 81 ? 5.397 -4.568 -10.748 1.00 82.88 81 VAL A C 1
ATOM 685 O O . VAL A 1 81 ? 5.857 -5.166 -9.777 1.00 82.88 81 VAL A O 1
ATOM 688 N N . LYS A 1 82 ? 4.452 -3.634 -10.616 1.00 78.50 82 LYS A N 1
ATOM 689 C CA . LYS A 1 82 ? 3.785 -3.372 -9.339 1.00 78.50 82 LYS A CA 1
ATOM 690 C C . LYS A 1 82 ? 2.747 -4.463 -9.116 1.00 78.50 82 LYS A C 1
ATOM 692 O O . LYS A 1 82 ? 1.775 -4.541 -9.863 1.00 78.50 82 LYS A O 1
ATOM 697 N N . VAL A 1 83 ? 2.942 -5.288 -8.092 1.00 73.81 83 VAL A N 1
ATOM 698 C CA . VAL A 1 83 ? 1.908 -6.221 -7.634 1.00 73.81 83 VAL A CA 1
ATOM 699 C C . VAL A 1 83 ? 0.805 -5.381 -6.993 1.00 73.81 83 VAL A C 1
ATOM 701 O O . VAL A 1 83 ? 1.001 -4.798 -5.929 1.00 73.81 83 VAL A O 1
ATOM 704 N N . ILE A 1 84 ? -0.320 -5.226 -7.691 1.00 76.00 84 ILE A N 1
ATOM 705 C CA . ILE A 1 84 ? -1.477 -4.488 -7.177 1.00 76.00 84 ILE A CA 1
ATOM 706 C C . ILE A 1 84 ? -2.245 -5.436 -6.261 1.00 76.00 84 ILE A C 1
ATOM 708 O O . ILE A 1 84 ? -2.755 -6.464 -6.709 1.00 76.00 84 ILE A O 1
ATOM 712 N N . GLU A 1 85 ? -2.321 -5.094 -4.979 1.00 79.88 85 GLU A N 1
ATOM 713 C CA . GLU A 1 85 ? -3.167 -5.812 -4.032 1.00 79.88 85 GLU A CA 1
ATOM 714 C C . GLU A 1 85 ? -4.636 -5.542 -4.353 1.00 79.88 85 GLU A C 1
ATOM 716 O O . GLU A 1 85 ? -5.048 -4.399 -4.561 1.00 79.88 85 GLU A O 1
ATOM 721 N N . ARG A 1 86 ? -5.443 -6.603 -4.406 1.00 79.38 86 ARG A N 1
ATOM 722 C CA . ARG A 1 86 ? -6.890 -6.467 -4.565 1.00 79.38 86 ARG A CA 1
ATOM 723 C C . ARG A 1 86 ? -7.494 -6.138 -3.209 1.00 79.38 86 ARG A C 1
ATOM 725 O O . ARG A 1 86 ? -7.671 -7.021 -2.377 1.00 79.38 86 ARG A O 1
ATOM 732 N N . HIS A 1 87 ? -7.787 -4.864 -2.989 1.00 82.06 87 HIS A N 1
ATOM 733 C CA . HIS A 1 87 ? -8.540 -4.436 -1.819 1.00 82.06 87 HIS A CA 1
ATOM 734 C C . HIS A 1 87 ? -10.028 -4.744 -2.016 1.00 82.06 87 HIS A C 1
ATOM 736 O O . HIS A 1 87 ? -10.570 -4.477 -3.089 1.00 82.06 87 HIS A O 1
ATOM 742 N N . PHE A 1 88 ? -10.691 -5.305 -1.002 1.00 81.31 88 PHE A N 1
ATOM 743 C CA . PHE A 1 88 ? -12.148 -5.409 -1.022 1.00 81.31 88 PHE A CA 1
ATOM 744 C C . PHE A 1 88 ? -12.764 -4.048 -0.681 1.00 81.31 88 PHE A C 1
ATOM 746 O O . PHE A 1 88 ? -12.325 -3.373 0.248 1.00 81.31 88 PHE A O 1
ATOM 753 N N . GLU A 1 89 ? -13.767 -3.644 -1.454 1.00 82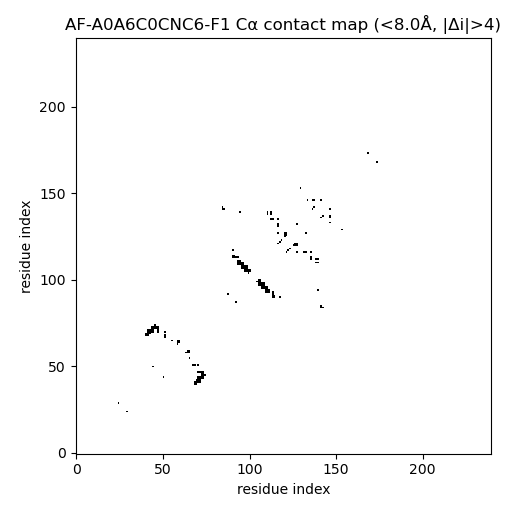.25 89 GLU A N 1
ATOM 754 C CA . GLU A 1 89 ? -14.482 -2.378 -1.249 1.00 82.25 89 GLU A CA 1
ATOM 755 C C . GLU A 1 89 ? -15.690 -2.549 -0.319 1.00 82.25 89 GLU A C 1
ATOM 757 O O . GLU A 1 89 ? -15.946 -1.709 0.538 1.00 82.25 89 GLU A O 1
ATOM 762 N N . TYR A 1 90 ? -16.380 -3.686 -0.439 1.00 85.44 90 TYR A N 1
ATOM 763 C CA . TYR A 1 90 ? -17.596 -4.005 0.302 1.00 85.44 90 TYR A CA 1
ATOM 764 C C . TYR A 1 90 ? -17.390 -5.224 1.211 1.00 85.44 90 TYR A C 1
ATOM 766 O O . TYR A 1 90 ? -16.616 -6.120 0.852 1.00 85.44 90 TYR A O 1
ATOM 774 N N . PRO A 1 91 ? -18.075 -5.283 2.369 1.00 83.12 91 PRO A N 1
ATOM 775 C CA . PRO A 1 91 ? -18.005 -6.423 3.285 1.00 83.12 91 PRO A CA 1
ATOM 776 C C . PRO A 1 91 ? -18.634 -7.697 2.703 1.00 83.12 91 PRO A C 1
ATOM 778 O O . PR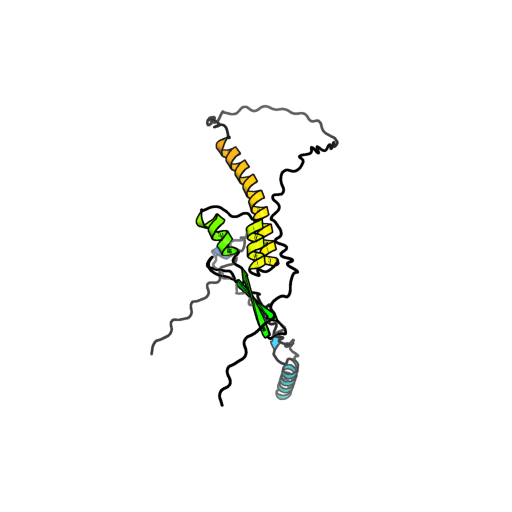O A 1 91 ? -18.228 -8.795 3.075 1.00 83.12 91 PRO A O 1
ATOM 781 N N . ASP A 1 92 ? -19.553 -7.545 1.748 1.00 83.62 92 ASP A N 1
ATOM 782 C CA . ASP A 1 92 ? -20.232 -8.648 1.058 1.00 83.62 92 ASP A CA 1
ATOM 783 C C . ASP A 1 92 ? -19.332 -9.338 0.018 1.00 83.62 92 ASP A C 1
ATOM 785 O O . ASP A 1 92 ? -19.703 -10.348 -0.580 1.00 83.62 92 ASP A O 1
ATOM 789 N N . ASN A 1 93 ? -18.125 -8.811 -0.213 1.00 86.12 93 ASN A N 1
ATOM 790 C CA . ASN A 1 93 ? -17.159 -9.429 -1.107 1.00 86.12 93 ASN A CA 1
ATOM 791 C C . ASN A 1 93 ? -16.596 -10.710 -0.479 1.00 86.12 93 ASN A C 1
ATOM 793 O O . ASN A 1 93 ? -15.872 -10.667 0.516 1.00 86.12 93 ASN A O 1
ATOM 797 N N . VAL A 1 94 ? -16.864 -11.847 -1.121 1.00 85.62 94 VAL A N 1
ATOM 798 C CA . VAL A 1 94 ? -16.386 -13.167 -0.691 1.00 85.62 94 VAL A CA 1
ATOM 799 C C . VAL A 1 94 ? -15.267 -13.645 -1.610 1.00 85.62 94 VAL A C 1
ATOM 801 O O . VAL A 1 94 ? -15.376 -13.590 -2.836 1.00 85.62 94 VAL A O 1
ATOM 804 N N . VAL A 1 95 ? -14.182 -14.150 -1.020 1.00 88.19 95 VAL A N 1
ATOM 805 C CA . VAL A 1 95 ? -13.114 -14.822 -1.771 1.00 88.19 95 VAL A CA 1
ATOM 806 C C . VAL A 1 95 ? -13.412 -16.314 -1.833 1.00 88.19 95 VAL A C 1
ATOM 808 O O . VAL A 1 95 ? -13.701 -16.951 -0.819 1.00 88.19 95 VAL A O 1
ATOM 811 N N . VAL A 1 96 ? -13.313 -16.879 -3.034 1.00 90.50 96 VAL A N 1
ATOM 812 C CA . VAL A 1 96 ? -13.538 -18.303 -3.288 1.00 90.50 96 VAL A CA 1
ATOM 813 C C . VAL A 1 96 ? -12.219 -18.950 -3.697 1.00 90.50 96 VAL A C 1
ATOM 815 O O . VAL A 1 96 ? -11.584 -18.502 -4.651 1.00 90.50 96 VAL A O 1
ATOM 818 N N . LYS A 1 97 ? -11.798 -20.011 -2.998 1.00 90.75 97 LYS A N 1
ATOM 819 C CA . LYS A 1 97 ? -10.687 -20.867 -3.445 1.00 90.75 97 LYS A CA 1
ATOM 820 C C . LYS A 1 97 ? -11.256 -22.146 -4.035 1.00 90.75 97 LYS A C 1
ATOM 822 O O . LYS A 1 97 ? -11.874 -22.947 -3.334 1.00 90.75 97 LYS A O 1
ATOM 827 N N . LEU A 1 98 ? -11.031 -22.317 -5.330 1.00 93.81 98 LEU A N 1
ATOM 828 C CA . LEU A 1 98 ? -11.411 -23.504 -6.081 1.00 93.81 98 LEU A CA 1
ATOM 829 C C . LEU A 1 98 ? -10.225 -24.468 -6.101 1.00 93.81 98 LEU A C 1
ATOM 831 O O . LEU A 1 98 ? -9.123 -24.079 -6.482 1.00 93.81 98 LEU A O 1
ATOM 835 N N . ASN A 1 99 ? -10.444 -25.712 -5.685 1.00 94.19 99 ASN A N 1
ATOM 836 C CA . ASN A 1 99 ? -9.464 -26.785 -5.799 1.00 94.19 99 ASN A CA 1
ATOM 837 C C . ASN A 1 99 ? -10.034 -27.890 -6.693 1.00 94.19 99 ASN A C 1
ATOM 839 O O . ASN A 1 99 ? -11.055 -28.494 -6.366 1.00 94.19 99 ASN A O 1
ATOM 843 N N . VAL A 1 100 ? -9.393 -28.126 -7.834 1.00 95.38 100 VAL A N 1
ATOM 844 C CA . VAL A 1 100 ? -9.813 -29.146 -8.797 1.00 95.38 100 VAL A CA 1
ATOM 845 C C . VAL A 1 100 ? -9.132 -30.460 -8.431 1.00 95.38 100 VAL A C 1
ATOM 847 O O . VAL A 1 100 ? -7.906 -30.564 -8.460 1.00 95.38 100 VAL A O 1
ATOM 850 N N . LEU A 1 101 ? -9.926 -31.466 -8.067 1.00 94.88 101 LEU A N 1
ATOM 851 C CA . LEU A 1 101 ? -9.418 -32.797 -7.751 1.00 94.88 101 LEU A CA 1
ATOM 852 C C . LEU A 1 101 ? -9.061 -33.553 -9.035 1.00 94.88 101 LEU A C 1
ATOM 854 O O . LEU A 1 101 ? -9.621 -33.305 -10.102 1.00 94.88 101 LEU A O 1
ATOM 858 N N . LYS A 1 102 ? -8.183 -34.555 -8.914 1.00 93.81 102 LYS A N 1
ATOM 859 C CA . LYS A 1 102 ? -7.800 -35.442 -10.030 1.00 93.81 102 LYS A CA 1
ATOM 860 C C . LYS A 1 102 ? -8.996 -36.187 -10.643 1.00 93.81 102 LYS A C 1
ATOM 862 O O . LYS A 1 102 ? -8.950 -36.549 -11.808 1.00 93.81 102 LYS A O 1
ATOM 867 N N . SER A 1 103 ? -10.063 -36.382 -9.866 1.00 92.19 103 SER A N 1
ATOM 868 C CA . SER A 1 103 ? -1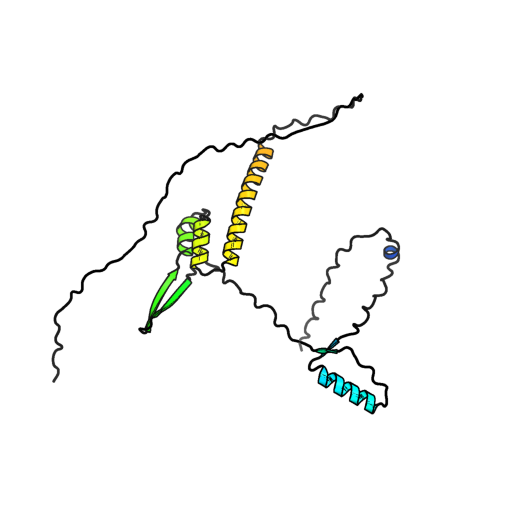1.329 -36.988 -10.298 1.00 92.19 103 SER A CA 1
ATOM 869 C C . SER A 1 103 ? -12.217 -36.062 -11.139 1.00 92.19 103 SER A C 1
ATOM 871 O O . SER A 1 103 ? -13.309 -36.461 -11.527 1.00 92.19 103 SER A O 1
ATOM 873 N N . GLY A 1 104 ? -11.806 -34.813 -11.381 1.00 92.81 104 GLY A N 1
ATOM 874 C CA . GLY A 1 104 ? -12.593 -33.817 -12.115 1.00 92.81 104 GLY A CA 1
ATOM 875 C C . GLY A 1 104 ? -13.654 -33.096 -11.273 1.00 92.81 104 GLY A C 1
ATOM 876 O O . GLY A 1 104 ? -14.234 -32.117 -11.735 1.00 92.81 104 GLY A O 1
ATOM 877 N N . LYS A 1 105 ? -13.883 -33.511 -10.018 1.00 95.75 105 LYS A N 1
ATOM 878 C CA . LYS A 1 105 ? -14.747 -32.784 -9.073 1.00 95.75 105 LYS A CA 1
ATOM 879 C C . LYS A 1 105 ? -14.041 -31.519 -8.564 1.00 95.75 105 LYS A C 1
ATOM 881 O O . LYS A 1 105 ? -12.855 -31.550 -8.230 1.00 95.75 105 LYS A O 1
ATOM 886 N N . VAL A 1 106 ? -14.777 -30.413 -8.455 1.00 96.19 106 VAL A N 1
ATOM 887 C CA . VAL A 1 106 ? -14.260 -29.132 -7.943 1.00 96.19 106 VAL A CA 1
ATOM 888 C C . VA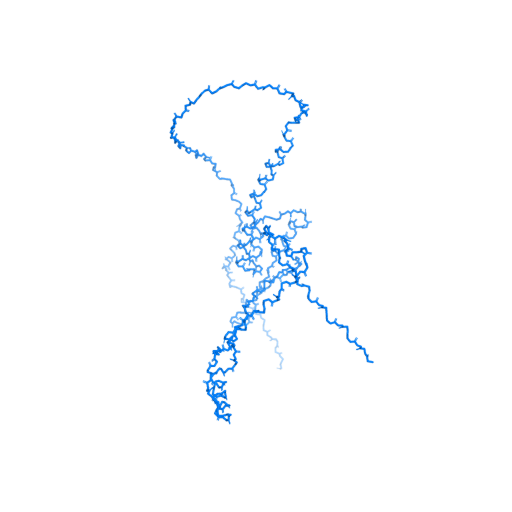L A 1 106 ? -14.681 -28.954 -6.487 1.00 96.19 106 VAL A C 1
ATOM 890 O O . VAL A 1 106 ? -15.868 -28.883 -6.183 1.00 96.19 106 VAL A O 1
ATOM 893 N N . ARG A 1 107 ? -13.710 -28.852 -5.575 1.00 94.50 107 ARG A N 1
ATOM 894 C CA . ARG A 1 107 ? -13.944 -28.477 -4.177 1.00 94.50 107 ARG A CA 1
ATOM 895 C C . ARG A 1 107 ? -13.913 -26.957 -4.056 1.00 94.50 107 ARG A C 1
ATOM 897 O O . ARG A 1 107 ? -12.906 -26.324 -4.374 1.00 94.50 107 ARG A O 1
ATOM 904 N N . VAL A 1 108 ? -15.005 -26.381 -3.570 1.00 94.62 108 VAL A N 1
ATOM 905 C CA . VAL A 1 108 ? -15.170 -24.933 -3.408 1.00 94.62 108 VAL A CA 1
ATOM 906 C C . VAL A 1 108 ? -15.021 -24.580 -1.930 1.00 94.62 108 VAL A C 1
ATOM 908 O O . VAL A 1 108 ? -15.782 -25.071 -1.104 1.00 94.62 108 VAL A O 1
ATOM 911 N N . LYS A 1 109 ? -14.042 -23.736 -1.584 1.00 92.25 109 LYS A N 1
ATOM 912 C CA . LYS A 1 109 ? -13.919 -23.139 -0.245 1.00 92.25 109 LYS A CA 1
ATOM 913 C C . LYS A 1 109 ? -14.317 -21.667 -0.299 1.00 92.25 109 LYS A C 1
ATOM 915 O O . LYS A 1 109 ? -13.694 -20.892 -1.027 1.00 92.25 109 LYS A O 1
ATOM 920 N N . LEU A 1 110 ? -15.326 -21.295 0.484 1.00 91.44 110 LEU A N 1
ATOM 921 C CA . LEU A 1 110 ? -15.810 -19.922 0.628 1.00 91.44 110 LEU A CA 1
ATOM 922 C C . LEU A 1 110 ? -15.212 -19.280 1.885 1.00 91.44 110 LEU A C 1
ATOM 924 O O . LEU A 1 110 ? -15.298 -19.849 2.969 1.00 91.44 110 LEU A O 1
ATOM 928 N N . PHE A 1 111 ? -14.614 -18.094 1.748 1.00 90.12 111 PHE A N 1
ATOM 929 C CA . PHE A 1 111 ? -14.061 -17.335 2.873 1.00 90.12 111 PHE A CA 1
ATOM 930 C C . PHE A 1 111 ? -14.984 -16.175 3.254 1.00 90.12 111 PHE A C 1
ATOM 932 O O . PHE A 1 111 ? -14.960 -15.123 2.623 1.00 90.12 111 PHE A O 1
ATOM 939 N N . SER A 1 112 ? -15.757 -16.349 4.327 1.00 90.75 112 SER A N 1
ATOM 9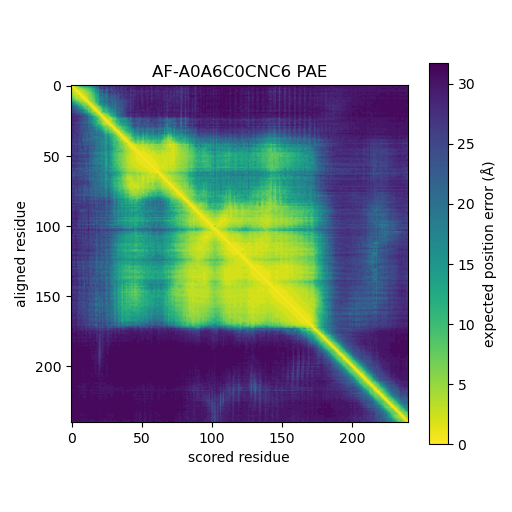40 C CA . SER A 1 112 ? -16.726 -15.367 4.845 1.00 90.75 112 SER A CA 1
ATOM 941 C C . SER A 1 112 ? -16.196 -14.505 6.003 1.00 90.75 112 SER A C 1
ATOM 943 O O . SER A 1 112 ? -16.967 -13.857 6.707 1.00 90.75 112 SER A O 1
ATOM 945 N N . HIS A 1 113 ? -14.877 -14.467 6.224 1.00 89.44 113 HIS A N 1
ATOM 946 C CA . HIS A 1 113 ? -14.297 -13.856 7.431 1.00 89.44 113 HIS A CA 1
ATOM 947 C C . HIS A 1 113 ? -14.599 -12.353 7.547 1.00 89.44 113 HIS A C 1
ATOM 949 O O . HIS A 1 113 ? -14.756 -11.838 8.652 1.00 89.44 113 HIS A O 1
ATOM 955 N N . VAL A 1 114 ? -14.699 -11.637 6.421 1.00 89.12 114 VAL A N 1
ATOM 956 C CA . VAL A 1 114 ? -15.025 -10.201 6.410 1.00 89.12 114 VAL A CA 1
ATOM 957 C C . VAL A 1 114 ? -16.490 -9.954 6.774 1.00 89.12 114 VAL A C 1
ATOM 959 O O . VAL A 1 114 ? -16.762 -9.053 7.566 1.00 89.12 114 VAL A O 1
ATOM 962 N N . ALA A 1 115 ? -17.411 -10.786 6.284 1.00 90.69 115 ALA A N 1
ATOM 963 C CA . ALA A 1 115 ? -18.820 -10.728 6.668 1.00 90.69 115 ALA A CA 1
ATOM 964 C C . ALA A 1 115 ? -18.990 -10.988 8.176 1.00 90.69 115 ALA A C 1
ATOM 966 O O . ALA A 1 115 ? -19.617 -10.199 8.880 1.00 90.69 115 ALA A O 1
ATOM 967 N N . GLN A 1 116 ? -18.306 -12.004 8.711 1.00 90.75 116 GLN A N 1
ATOM 968 C CA . GLN A 1 116 ? -18.304 -12.288 10.152 1.00 90.75 116 GLN A CA 1
ATOM 969 C C . GLN A 1 116 ? -17.745 -11.118 10.980 1.00 90.75 116 GLN A C 1
ATOM 971 O O . GLN A 1 116 ? -18.273 -10.785 12.042 1.00 90.75 116 GLN A O 1
ATOM 976 N N . LEU A 1 117 ? -16.675 -10.473 10.504 1.00 92.06 117 LEU A N 1
ATOM 977 C CA . LEU A 1 117 ? -16.098 -9.288 11.144 1.00 92.06 117 LEU A CA 1
ATOM 978 C C . LEU A 1 117 ? -17.088 -8.110 11.134 1.00 92.06 117 LEU A C 1
ATOM 980 O O . LEU A 1 117 ? -17.181 -7.360 12.111 1.00 92.06 117 LEU A O 1
ATOM 984 N N . TRP A 1 118 ? -17.835 -7.957 10.039 1.00 91.81 118 TRP A N 1
ATOM 985 C CA . TRP A 1 118 ? -18.857 -6.932 9.894 1.00 91.81 118 TRP A CA 1
ATOM 986 C C . TRP A 1 118 ? -20.012 -7.128 10.875 1.00 91.81 118 TRP A C 1
ATOM 988 O O . TRP A 1 118 ? -20.291 -6.225 11.662 1.00 91.81 118 TRP A O 1
ATOM 998 N N . GLU A 1 119 ? -20.623 -8.309 10.894 1.00 92.75 119 GLU A N 1
ATOM 999 C CA . GLU A 1 119 ? -21.753 -8.636 11.774 1.00 92.75 119 GLU A CA 1
ATOM 1000 C C . GLU A 1 119 ? -21.399 -8.491 13.259 1.00 92.75 119 GLU A C 1
ATOM 1002 O O . GLU A 1 119 ? -22.164 -7.937 14.057 1.00 92.75 119 GLU A O 1
ATOM 1007 N N . LYS A 1 120 ? -20.211 -8.970 13.649 1.00 93.56 120 LYS A N 1
ATOM 1008 C CA . LYS A 1 120 ? -19.793 -8.979 15.055 1.00 93.56 120 LYS A CA 1
ATOM 1009 C C . LYS A 1 120 ? -19.393 -7.594 15.561 1.00 93.56 120 LYS A C 1
ATOM 1011 O O . LYS A 1 120 ? -19.751 -7.256 16.693 1.00 93.56 120 LYS A O 1
ATOM 1016 N N . TYR A 1 121 ? -18.680 -6.806 14.752 1.00 94.12 121 TYR A N 1
ATOM 1017 C CA . TYR A 1 121 ? -18.037 -5.566 15.202 1.00 94.12 121 TYR A CA 1
ATOM 1018 C C . TYR A 1 121 ? -18.510 -4.328 14.442 1.00 94.12 121 TYR A C 1
ATOM 1020 O O . TYR A 1 121 ? -19.110 -3.440 15.052 1.00 94.12 121 TYR A O 1
ATOM 1028 N N . ASN A 1 122 ? -18.288 -4.269 13.125 1.00 90.56 122 ASN A N 1
ATOM 1029 C CA . ASN A 1 122 ? -18.503 -3.033 12.359 1.00 90.56 122 ASN A CA 1
ATOM 1030 C C . ASN A 1 122 ? -19.977 -2.598 12.348 1.00 90.56 122 ASN A C 1
ATOM 1032 O O . ASN A 1 122 ? -20.264 -1.417 12.527 1.00 90.56 122 ASN A O 1
ATOM 1036 N N . SER A 1 123 ? -20.914 -3.546 12.246 1.00 92.56 123 SER A N 1
ATOM 1037 C CA . SER A 1 123 ? -22.356 -3.277 12.303 1.00 92.56 123 SER A CA 1
ATOM 1038 C C . SER A 1 123 ? -22.803 -2.700 13.649 1.00 92.56 123 SER A C 1
ATOM 1040 O O . SER A 1 123 ? -23.844 -2.052 13.721 1.00 92.56 123 SER A O 1
ATOM 1042 N N . LYS A 1 124 ? -22.037 -2.935 14.720 1.00 94.69 124 LYS A N 1
ATOM 1043 C CA . LYS A 1 124 ? -22.318 -2.448 16.080 1.00 94.69 124 LYS A CA 1
ATOM 1044 C C . LYS A 1 124 ? -21.497 -1.202 16.431 1.00 94.69 124 LYS A C 1
ATOM 1046 O O . LYS A 1 124 ? -21.499 -0.789 17.587 1.00 94.69 124 LYS A O 1
ATOM 1051 N N . GLY A 1 125 ? -20.747 -0.646 15.475 1.00 92.44 125 GLY A N 1
ATOM 1052 C CA . GLY A 1 125 ? -19.839 0.482 15.701 1.00 92.44 125 GLY A CA 1
ATOM 1053 C C . GLY A 1 125 ? -18.653 0.156 16.615 1.00 92.44 125 GLY A C 1
ATOM 1054 O O . GLY A 1 125 ? -18.040 1.066 17.168 1.00 92.44 125 GLY A O 1
ATOM 1055 N N . LYS A 1 126 ? -18.330 -1.131 16.805 1.00 93.94 126 LYS A N 1
ATOM 1056 C CA . LYS A 1 126 ? -17.203 -1.573 17.634 1.00 93.94 126 LYS A CA 1
ATOM 1057 C C . LYS A 1 126 ? -15.972 -1.815 16.769 1.00 93.94 126 LYS A C 1
ATOM 1059 O O . LYS A 1 126 ? -16.079 -2.286 15.639 1.00 93.94 126 LYS A O 1
ATOM 1064 N N . ILE A 1 127 ? -14.797 -1.535 17.326 1.00 91.12 127 ILE A N 1
ATOM 1065 C CA . ILE A 1 127 ? -13.521 -1.804 16.661 1.00 91.12 127 ILE A CA 1
ATOM 1066 C C . ILE A 1 127 ? -13.190 -3.297 16.834 1.00 91.12 127 ILE A C 1
ATOM 1068 O O . ILE A 1 127 ? -13.147 -3.772 17.970 1.00 91.12 127 ILE A O 1
ATOM 1072 N N . PRO A 1 128 ? -12.969 -4.054 15.745 1.00 93.44 128 PRO A N 1
ATOM 1073 C CA . PRO A 1 128 ? -12.621 -5.467 15.840 1.00 93.44 128 PRO A CA 1
ATOM 1074 C C . PRO A 1 128 ? -11.206 -5.690 16.409 1.00 93.44 128 PRO A C 1
ATOM 1076 O O . PRO A 1 128 ? -10.305 -4.884 16.150 1.00 93.44 128 PRO A O 1
ATOM 1079 N N . PRO A 1 129 ? -10.962 -6.814 17.115 1.00 94.25 129 PRO A N 1
ATOM 1080 C CA . PRO A 1 129 ? -9.639 -7.180 17.604 1.00 94.25 129 PRO A CA 1
ATOM 1081 C C . PRO A 1 129 ? -8.616 -7.311 16.473 1.00 94.25 129 PRO A C 1
ATOM 1083 O O . PRO A 1 129 ? -8.884 -7.914 15.429 1.00 94.25 129 PRO A O 1
ATOM 1086 N N . HIS A 1 130 ? -7.394 -6.824 16.707 1.00 94.00 130 HIS A N 1
ATOM 1087 C CA . HIS A 1 130 ? -6.324 -6.852 15.701 1.00 94.00 130 HIS A CA 1
ATOM 1088 C C . HIS A 1 130 ? -5.981 -8.272 15.231 1.00 94.00 130 HIS A C 1
ATOM 1090 O O . HIS A 1 130 ? -5.786 -8.497 14.039 1.00 94.00 130 HIS A O 1
ATOM 1096 N N . LYS A 1 131 ? -5.988 -9.257 16.140 1.00 93.62 131 LYS A N 1
ATOM 1097 C CA . LYS A 1 131 ? -5.765 -10.674 15.797 1.00 93.62 131 LYS A CA 1
ATOM 1098 C C . LYS A 1 131 ? -6.795 -11.185 14.776 1.00 93.62 131 LYS A C 1
ATOM 1100 O O . LYS A 1 131 ? -6.422 -11.833 13.798 1.00 93.62 131 LYS A O 1
ATOM 1105 N N . MET A 1 132 ? -8.072 -10.834 14.957 1.00 93.81 132 MET A N 1
ATOM 1106 C CA . MET A 1 132 ? -9.148 -11.223 14.039 1.00 93.81 132 MET A CA 1
ATOM 1107 C C . MET A 1 132 ? -9.014 -10.542 12.677 1.00 93.81 132 MET A C 1
ATOM 1109 O O . MET A 1 132 ? -9.181 -11.200 11.652 1.00 93.81 132 MET A O 1
ATOM 1113 N N . LEU A 1 133 ? -8.643 -9.256 12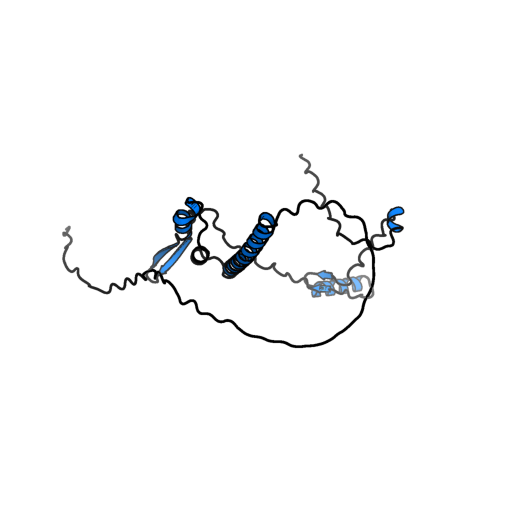.655 1.00 93.31 133 LEU A N 1
ATOM 1114 C CA . LEU A 1 133 ? -8.342 -8.544 11.412 1.00 93.31 133 LEU A CA 1
ATOM 1115 C C . LEU A 1 133 ? -7.231 -9.258 10.636 1.00 93.31 133 LEU A C 1
ATOM 1117 O O . LEU A 1 133 ? -7.415 -9.596 9.470 1.00 93.31 133 LEU A O 1
ATOM 1121 N N . VAL A 1 134 ? -6.099 -9.549 11.285 1.00 94.88 134 VAL A N 1
ATOM 1122 C CA . VAL A 1 134 ? -4.971 -10.259 10.659 1.00 94.88 134 VAL A CA 1
ATOM 1123 C C . VAL A 1 134 ? -5.406 -11.598 10.066 1.00 94.88 134 VAL A C 1
ATOM 1125 O O . VAL A 1 134 ? -5.041 -11.893 8.929 1.00 94.88 134 VAL A O 1
ATOM 1128 N N . SER A 1 135 ? -6.194 -12.386 10.801 1.00 93.25 135 SER A N 1
ATOM 1129 C CA . SER A 1 135 ? -6.710 -13.670 10.313 1.00 93.25 135 SER A CA 1
ATOM 1130 C C . SER A 1 135 ? -7.591 -13.502 9.068 1.00 93.25 135 SER A C 1
ATOM 1132 O O . SER A 1 135 ? -7.358 -14.161 8.053 1.00 93.25 135 SER A O 1
ATOM 1134 N N . ALA A 1 136 ? -8.531 -12.552 9.091 1.00 92.25 136 ALA A N 1
ATOM 1135 C CA . ALA A 1 136 ? -9.418 -12.274 7.962 1.00 92.25 136 ALA A CA 1
ATOM 1136 C C . ALA A 1 136 ? -8.652 -11.808 6.711 1.00 92.25 136 ALA A C 1
ATOM 1138 O O . ALA A 1 136 ? -8.871 -12.323 5.617 1.00 92.25 136 ALA A O 1
ATOM 1139 N N . TYR A 1 137 ? -7.702 -10.878 6.849 1.00 91.44 137 TYR A N 1
ATOM 1140 C CA . TYR A 1 137 ? -6.900 -10.421 5.707 1.00 91.44 137 TYR A CA 1
ATOM 1141 C C . TYR A 1 137 ? -5.995 -11.535 5.152 1.00 91.44 137 TYR A C 1
ATOM 1143 O O . TYR A 1 137 ? -5.819 -11.638 3.937 1.00 91.44 137 TYR A O 1
ATOM 1151 N N . LYS A 1 138 ? -5.461 -12.420 6.005 1.00 91.75 138 LYS A N 1
ATOM 1152 C CA . LYS A 1 138 ? -4.709 -13.602 5.551 1.00 91.75 138 LYS A CA 1
ATOM 1153 C C . LYS A 1 138 ? -5.594 -14.576 4.771 1.00 91.75 138 LYS A C 1
ATOM 1155 O O . LYS A 1 138 ? -5.190 -15.041 3.706 1.00 91.75 138 LYS A O 1
ATOM 1160 N N . SER A 1 139 ? -6.798 -14.875 5.261 1.00 89.44 139 SER A N 1
ATOM 1161 C CA . SER A 1 139 ? -7.697 -15.833 4.606 1.00 89.44 139 SER A CA 1
ATOM 1162 C C . SER A 1 139 ? -8.168 -15.340 3.231 1.00 89.44 139 SER A C 1
ATOM 1164 O O . SER A 1 139 ? -8.203 -16.130 2.280 1.00 89.44 139 SER A O 1
ATOM 1166 N N . MET A 1 140 ? -8.377 -14.024 3.099 1.00 87.44 140 MET A N 1
ATOM 1167 C CA . MET A 1 140 ? -8.710 -13.328 1.847 1.00 87.44 140 MET A CA 1
ATOM 1168 C C . MET A 1 140 ? -7.565 -13.301 0.817 1.00 87.44 140 MET A C 1
ATOM 1170 O O . MET A 1 140 ? -7.811 -13.017 -0.353 1.00 87.44 140 MET A O 1
ATOM 1174 N N . GLY A 1 141 ? -6.328 -13.629 1.209 1.00 88.31 141 GLY A N 1
ATOM 1175 C CA . GLY A 1 141 ? -5.186 -13.735 0.291 1.00 88.31 141 GLY A CA 1
ATOM 1176 C C . GLY A 1 141 ? -4.370 -12.452 0.119 1.00 88.31 141 GLY A C 1
ATOM 1177 O O . GLY A 1 141 ? -3.774 -12.245 -0.937 1.00 88.31 141 GLY A O 1
ATOM 1178 N N . TYR A 1 142 ? -4.336 -11.585 1.134 1.00 90.75 142 TYR A N 1
ATOM 1179 C CA . TYR A 1 142 ? -3.455 -10.415 1.130 1.00 90.75 142 TYR A CA 1
ATOM 1180 C C . TYR A 1 142 ? -1.977 -10.806 1.233 1.00 90.75 142 TYR A C 1
ATOM 1182 O O . TYR A 1 142 ? -1.628 -11.844 1.797 1.00 90.75 142 TYR A O 1
ATOM 1190 N N . SER A 1 143 ? -1.099 -9.944 0.709 1.00 91.94 143 SER A N 1
ATOM 1191 C CA . SER A 1 143 ? 0.346 -10.172 0.744 1.00 91.94 143 SER A CA 1
ATOM 1192 C C . SER A 1 143 ? 0.890 -10.147 2.176 1.00 91.94 143 SER A C 1
ATOM 1194 O O . SER A 1 143 ? 0.422 -9.394 3.036 1.00 91.94 143 SER A O 1
ATOM 1196 N N . GLU A 1 144 ? 1.947 -10.913 2.437 1.00 92.25 144 GLU A N 1
ATOM 1197 C CA . GLU A 1 144 ? 2.632 -10.876 3.735 1.00 92.25 144 GLU A CA 1
ATOM 1198 C C . GLU A 1 144 ? 3.215 -9.489 4.039 1.00 92.25 144 GLU A C 1
ATOM 1200 O O . GLU A 1 144 ? 3.208 -9.039 5.186 1.00 92.25 144 GLU A O 1
ATOM 1205 N N . ALA A 1 145 ? 3.662 -8.765 3.007 1.00 92.25 145 ALA A N 1
ATOM 1206 C CA . ALA A 1 145 ? 4.150 -7.397 3.141 1.00 92.25 145 ALA A CA 1
ATOM 1207 C C . ALA A 1 145 ? 3.062 -6.456 3.688 1.00 92.25 145 ALA A C 1
ATOM 1209 O O . ALA A 1 145 ? 3.343 -5.628 4.563 1.00 92.25 145 ALA A O 1
ATOM 1210 N N . PHE A 1 146 ? 1.816 -6.615 3.232 1.00 92.12 146 PHE A N 1
ATOM 1211 C CA . PHE A 1 146 ? 0.671 -5.869 3.744 1.00 92.12 146 PHE A CA 1
ATOM 1212 C C . PHE A 1 146 ? 0.358 -6.222 5.193 1.00 92.12 146 PHE A C 1
ATOM 1214 O O . PHE A 1 146 ? 0.239 -5.323 6.028 1.00 92.12 146 PHE A O 1
ATOM 1221 N N . ILE A 1 147 ? 0.295 -7.514 5.520 1.00 94.44 147 ILE A N 1
ATOM 1222 C CA . ILE A 1 147 ? 0.030 -7.971 6.890 1.00 94.44 147 ILE A CA 1
ATOM 1223 C C . ILE A 1 147 ? 1.096 -7.433 7.856 1.00 94.44 147 ILE A C 1
ATOM 1225 O O . ILE A 1 147 ? 0.771 -6.890 8.914 1.00 94.44 147 ILE A O 1
ATOM 1229 N N . ASN A 1 148 ? 2.368 -7.471 7.460 1.00 95.38 148 ASN A N 1
ATOM 1230 C CA . ASN A 1 148 ? 3.471 -6.924 8.247 1.00 95.38 148 ASN A CA 1
ATOM 1231 C C . ASN A 1 148 ? 3.366 -5.403 8.417 1.00 95.38 148 ASN A C 1
ATOM 1233 O O . ASN A 1 148 ? 3.615 -4.875 9.504 1.00 95.38 148 ASN A O 1
ATOM 1237 N N . LYS A 1 149 ? 2.966 -4.676 7.368 1.00 94.50 149 LYS A N 1
ATOM 1238 C CA . LYS A 1 149 ? 2.710 -3.230 7.443 1.00 94.50 149 LYS A CA 1
ATOM 1239 C C . LYS A 1 149 ? 1.554 -2.911 8.395 1.00 94.50 149 LYS A C 1
ATOM 1241 O O . LYS A 1 149 ? 1.655 -1.946 9.157 1.00 94.50 149 LYS A O 1
ATOM 1246 N N . MET A 1 150 ? 0.494 -3.716 8.375 1.00 94.12 150 MET A N 1
ATOM 1247 C CA . MET A 1 150 ? -0.661 -3.585 9.260 1.00 94.12 150 MET A CA 1
ATOM 1248 C C . MET A 1 150 ? -0.265 -3.809 10.726 1.00 94.12 150 MET A C 1
ATOM 1250 O O . MET A 1 150 ? -0.545 -2.950 11.561 1.00 94.12 150 MET A O 1
ATOM 1254 N N . ASN A 1 151 ? 0.491 -4.871 11.024 1.00 96.19 151 ASN A N 1
ATOM 1255 C CA . ASN A 1 151 ? 1.027 -5.145 12.365 1.00 96.19 151 ASN A CA 1
ATOM 1256 C C . ASN A 1 151 ? 1.906 -3.995 12.877 1.00 96.19 151 ASN A C 1
ATOM 1258 O O . ASN A 1 151 ? 1.670 -3.457 13.955 1.00 96.19 151 ASN A O 1
ATOM 1262 N N . LYS A 1 152 ? 2.852 -3.518 12.058 1.00 96.88 152 LYS A N 1
ATOM 1263 C CA . LYS A 1 152 ? 3.685 -2.349 12.396 1.00 96.88 152 LYS A CA 1
ATOM 1264 C C . LYS A 1 152 ? 2.860 -1.083 12.621 1.00 96.88 152 LYS A C 1
ATOM 1266 O O . LYS A 1 152 ? 3.272 -0.193 13.359 1.00 96.88 152 LYS A O 1
ATOM 1271 N N . SER A 1 153 ? 1.736 -0.920 11.923 1.00 95.50 153 SER A N 1
ATOM 1272 C CA . SER A 1 153 ? 0.838 0.215 12.149 1.00 95.50 153 SER A CA 1
ATOM 1273 C C . SER A 1 153 ? 0.086 0.099 13.470 1.00 95.50 153 SER A C 1
ATOM 1275 O O . SER A 1 153 ? -0.141 1.124 14.104 1.00 95.50 153 SER A O 1
ATOM 1277 N N . PHE A 1 154 ? -0.305 -1.109 13.868 1.00 95.31 154 PHE A N 1
ATOM 1278 C CA . PHE A 1 154 ? -1.004 -1.356 15.124 1.00 95.31 154 PHE A CA 1
ATOM 1279 C C . PHE A 1 154 ? -0.106 -1.080 16.334 1.00 95.31 154 PHE A C 1
ATOM 1281 O O . PHE A 1 154 ? -0.490 -0.307 17.205 1.00 95.31 154 PHE A O 1
ATOM 1288 N N . GLU A 1 155 ? 1.136 -1.571 16.322 1.00 95.94 155 GLU A N 1
ATOM 1289 C CA . GLU A 1 155 ? 2.102 -1.284 17.394 1.00 95.94 155 GLU A CA 1
ATOM 1290 C C . GLU A 1 155 ? 2.405 0.216 17.517 1.00 95.94 155 GLU A C 1
ATOM 1292 O O . GLU A 1 155 ? 2.441 0.776 18.611 1.00 95.94 155 GLU A O 1
ATOM 1297 N N . ARG A 1 156 ? 2.516 0.921 16.383 1.00 96.31 156 ARG A N 1
ATOM 1298 C CA . ARG A 1 156 ? 2.658 2.385 16.390 1.00 96.31 156 ARG A CA 1
ATOM 1299 C C . ARG A 1 156 ? 1.452 3.089 17.011 1.00 96.31 156 ARG A C 1
ATOM 1301 O O . ARG A 1 156 ? 1.647 4.084 17.701 1.00 96.31 156 ARG A O 1
ATOM 1308 N N . LYS A 1 157 ? 0.230 2.600 16.776 1.00 94.62 157 LYS A N 1
ATOM 1309 C CA . LYS A 1 157 ? -0.985 3.172 17.373 1.00 94.62 157 LYS A CA 1
ATOM 1310 C C . LYS A 1 157 ? -0.998 3.009 18.892 1.00 94.62 157 LYS A C 1
ATOM 1312 O O . LYS A 1 157 ? -1.235 4.008 19.554 1.00 94.62 157 LYS A O 1
ATOM 1317 N N . LYS A 1 158 ? -0.637 1.837 19.430 1.00 94.75 158 LYS A N 1
ATOM 1318 C CA . LYS A 1 158 ? -0.530 1.620 20.888 1.00 94.75 158 LYS A CA 1
ATOM 1319 C C . LYS A 1 158 ? 0.435 2.601 21.555 1.00 94.75 158 LYS A C 1
ATOM 1321 O O . LYS A 1 158 ? 0.117 3.232 22.554 1.00 94.75 158 LYS A O 1
ATOM 1326 N N . VAL A 1 159 ? 1.620 2.784 20.966 1.00 96.31 159 VAL A N 1
ATOM 1327 C CA . VAL A 1 159 ? 2.616 3.734 21.491 1.00 96.31 159 VAL A CA 1
ATOM 1328 C C . VAL A 1 159 ? 2.090 5.171 21.455 1.00 96.31 159 VAL A C 1
ATOM 1330 O O . VAL A 1 159 ? 2.398 5.969 22.340 1.00 96.31 159 VAL A O 1
ATOM 1333 N N . LEU A 1 160 ? 1.331 5.531 20.419 1.00 95.44 160 LEU A N 1
ATOM 1334 C CA . LEU A 1 160 ? 0.713 6.850 20.316 1.00 95.44 160 LEU A CA 1
ATOM 1335 C C . LEU A 1 160 ? -0.421 7.032 21.326 1.00 95.44 160 LEU A C 1
ATOM 1337 O O . LEU A 1 160 ? -0.499 8.096 21.923 1.00 95.44 160 LEU A O 1
ATOM 1341 N N . GLU A 1 161 ? -1.241 6.012 21.552 1.00 94.81 161 GLU A N 1
ATOM 1342 C CA . GLU A 1 161 ? -2.327 6.007 22.536 1.00 94.81 161 GLU A CA 1
ATOM 1343 C C . GLU A 1 161 ? -1.802 6.327 23.939 1.00 94.81 161 GLU A C 1
ATOM 1345 O O . GLU A 1 161 ? -2.199 7.338 24.511 1.00 94.81 161 GLU A O 1
ATOM 1350 N N . ILE A 1 162 ? -0.765 5.617 24.397 1.00 95.69 162 ILE A N 1
ATOM 1351 C CA . ILE A 1 162 ? -0.096 5.889 25.684 1.00 95.69 162 ILE A CA 1
ATOM 1352 C C . ILE A 1 162 ? 0.447 7.329 25.749 1.00 95.69 162 ILE A C 1
ATOM 1354 O O . ILE A 1 162 ? 0.390 8.000 26.781 1.00 95.69 162 ILE A O 1
ATOM 1358 N N . LYS A 1 163 ? 1.011 7.839 24.646 1.00 96.00 163 LYS A N 1
ATOM 1359 C CA . LYS A 1 163 ? 1.515 9.224 24.589 1.00 96.00 163 LYS A CA 1
ATOM 1360 C C . LYS A 1 163 ? 0.383 10.244 24.682 1.00 96.00 163 LYS A C 1
ATOM 1362 O O . LYS A 1 163 ? 0.556 11.272 25.338 1.00 96.00 163 LYS A O 1
ATOM 1367 N N . TYR A 1 164 ? -0.740 9.987 24.019 1.00 95.38 164 TYR A N 1
ATOM 1368 C CA . TYR A 1 164 ? -1.906 10.859 24.058 1.00 95.38 164 TYR A CA 1
ATOM 1369 C C . TYR A 1 164 ? -2.575 10.832 25.427 1.00 95.38 164 TYR A C 1
ATOM 1371 O O . TYR A 1 164 ? -2.885 11.902 25.936 1.00 95.38 164 TYR A O 1
ATOM 1379 N N . GLU A 1 165 ? -2.702 9.671 26.066 1.00 94.62 165 GLU A N 1
ATOM 1380 C CA . GLU A 1 165 ? -3.199 9.548 27.441 1.00 94.62 165 GLU A CA 1
ATOM 1381 C C . GLU A 1 165 ? -2.378 10.402 28.411 1.00 94.62 165 GLU A C 1
ATOM 1383 O O . GLU A 1 165 ? -2.933 11.258 29.100 1.00 94.62 165 GLU A O 1
ATOM 1388 N N . LYS A 1 166 ? -1.042 10.283 28.374 1.00 93.69 166 LYS A N 1
ATOM 1389 C CA . LYS A 1 166 ? -0.141 11.125 29.182 1.00 93.69 166 LYS A CA 1
ATOM 1390 C C . LYS A 1 166 ? -0.304 12.613 28.875 1.00 93.69 166 LYS A C 1
ATOM 1392 O O . LYS A 1 166 ? -0.223 13.452 29.769 1.00 93.69 166 LYS A O 1
ATOM 1397 N N . MET A 1 167 ? -0.492 12.983 27.609 1.00 91.69 167 MET A N 1
ATOM 1398 C CA . MET A 1 167 ? -0.692 14.382 27.221 1.00 91.69 167 MET A CA 1
ATOM 1399 C C . MET A 1 167 ? -2.029 14.924 27.737 1.00 91.69 167 MET A C 1
ATOM 1401 O O . MET A 1 167 ? -2.073 16.044 28.236 1.00 91.69 167 MET A O 1
ATOM 1405 N N . ILE A 1 168 ? -3.094 14.131 27.642 1.00 92.69 168 ILE A N 1
ATOM 1406 C CA . ILE A 1 168 ? -4.435 14.468 28.124 1.00 92.69 168 ILE A CA 1
ATOM 1407 C C . ILE A 1 168 ? -4.402 14.645 29.645 1.00 92.69 168 ILE A C 1
ATOM 1409 O O . ILE A 1 168 ? -4.800 15.706 30.124 1.00 92.69 168 ILE A O 1
ATOM 1413 N N . GLN A 1 169 ? -3.832 13.695 30.391 1.00 91.44 169 GLN A N 1
ATOM 1414 C CA . GLN A 1 169 ? -3.635 13.816 31.843 1.00 91.44 169 GLN A CA 1
ATOM 1415 C C . GLN A 1 169 ? -2.876 15.103 32.193 1.00 91.44 169 GLN A C 1
ATOM 1417 O O . GLN A 1 169 ? -3.366 15.924 32.960 1.00 91.44 169 GLN A O 1
ATOM 1422 N N . ASN A 1 170 ? -1.756 15.385 31.522 1.00 89.75 170 ASN A N 1
ATOM 1423 C CA . ASN A 1 170 ? -0.984 16.612 31.747 1.00 89.75 170 ASN A CA 1
ATOM 1424 C C . ASN A 1 170 ? -1.737 17.919 31.432 1.00 89.75 170 ASN A C 1
ATOM 1426 O O . ASN A 1 170 ? -1.359 18.974 31.947 1.00 89.75 170 ASN A O 1
ATOM 1430 N N . ILE A 1 171 ? -2.743 17.896 30.552 1.00 90.56 171 ILE A N 1
ATOM 1431 C CA . ILE A 1 171 ? -3.556 19.073 30.211 1.00 90.56 171 ILE A CA 1
ATOM 1432 C C . ILE A 1 171 ? -4.661 19.281 31.246 1.00 90.56 171 ILE A C 1
ATOM 1434 O O . ILE A 1 171 ? -4.861 20.412 31.689 1.00 90.56 171 ILE A O 1
ATOM 1438 N N . PHE A 1 172 ? -5.368 18.215 31.623 1.00 85.81 172 PHE A N 1
ATOM 1439 C CA . PHE A 1 172 ? -6.545 18.302 32.490 1.00 85.81 172 PHE A CA 1
ATOM 1440 C C . PHE A 1 172 ? -6.202 18.271 33.982 1.00 85.81 172 PHE A C 1
ATOM 1442 O O . PHE A 1 172 ? -6.858 18.951 34.766 1.00 85.81 172 PHE A O 1
ATOM 1449 N N . GLU A 1 173 ? -5.149 17.557 34.373 1.00 79.31 173 GLU A N 1
ATOM 1450 C CA . GLU A 1 173 ? -4.669 17.487 35.758 1.00 79.31 173 GLU A CA 1
ATOM 1451 C C . GLU A 1 173 ? -3.636 18.571 36.072 1.00 79.31 173 GLU A C 1
ATOM 1453 O O . GLU A 1 173 ? -3.196 18.696 37.216 1.00 79.31 173 GLU A O 1
ATOM 1458 N N . ARG A 1 174 ? -3.258 19.409 35.091 1.00 67.94 174 ARG A N 1
ATOM 1459 C CA . ARG A 1 174 ? -2.433 20.588 35.370 1.00 67.94 174 ARG A CA 1
ATOM 1460 C C . ARG A 1 174 ? -3.214 21.478 36.336 1.00 67.94 174 ARG A C 1
ATOM 1462 O O . ARG A 1 174 ? -4.233 22.045 35.929 1.00 67.94 174 ARG A O 1
ATOM 1469 N N . PRO A 1 175 ? -2.760 21.661 37.591 1.00 62.16 175 PRO A N 1
ATOM 1470 C CA . PRO A 1 175 ? -3.449 22.554 38.499 1.00 62.16 175 PRO A CA 1
ATOM 1471 C C . PRO A 1 175 ? -3.420 23.929 37.845 1.00 62.16 175 PRO A C 1
ATOM 1473 O O . PRO A 1 175 ? -2.350 24.405 37.462 1.00 62.16 175 PRO A O 1
ATOM 1476 N N . SER A 1 176 ? -4.598 24.530 37.662 1.00 58.72 176 SER A N 1
ATOM 1477 C CA . SER A 1 176 ? -4.770 25.890 37.157 1.00 58.72 176 SER A CA 1
ATOM 1478 C C . SER A 1 176 ? -3.814 26.813 37.909 1.00 58.72 176 SER A C 1
ATOM 1480 O O . SER A 1 176 ? -4.086 27.255 39.030 1.00 58.72 176 SER A O 1
ATOM 1482 N N . THR A 1 177 ? -2.639 27.071 37.332 1.00 58.88 177 THR A N 1
ATOM 1483 C CA . THR A 1 177 ? -1.715 28.037 37.896 1.00 58.88 177 THR A CA 1
ATOM 1484 C C . THR A 1 177 ? -2.349 29.377 37.596 1.00 58.88 177 THR A C 1
ATOM 1486 O O . THR A 1 177 ? -2.232 29.928 36.501 1.00 58.88 177 THR A O 1
ATOM 1489 N N . LYS A 1 178 ? -3.113 29.870 38.583 1.00 59.66 178 LYS A N 1
ATOM 1490 C CA . LYS A 1 178 ? -3.572 31.255 38.667 1.00 59.66 178 LYS A CA 1
ATOM 1491 C C . LYS A 1 178 ? -2.453 32.124 38.112 1.00 59.66 178 LYS A C 1
ATOM 1493 O O . LYS A 1 178 ? -1.344 32.084 38.646 1.00 59.66 178 LYS A O 1
ATOM 1498 N N . LYS A 1 179 ? -2.735 32.844 37.021 1.00 57.53 179 LYS A N 1
ATOM 1499 C CA . LYS A 1 179 ? -1.792 33.744 36.351 1.00 57.53 179 LYS A CA 1
ATOM 1500 C C . LYS A 1 179 ? -1.124 34.617 37.415 1.00 57.53 179 LYS A C 1
ATOM 1502 O O . LYS A 1 179 ? -1.740 35.556 37.915 1.00 57.53 179 LYS A O 1
ATOM 1507 N N . LYS A 1 180 ? 0.110 34.290 37.810 1.00 51.69 180 LYS A N 1
ATOM 1508 C CA . LYS A 1 180 ? 0.886 35.151 38.700 1.00 51.69 180 LYS A CA 1
ATOM 1509 C C . LYS A 1 180 ? 1.291 36.359 37.862 1.00 51.69 180 LYS A C 1
ATOM 1511 O O . LYS A 1 180 ? 1.985 36.215 36.858 1.00 51.69 180 LYS A O 1
ATOM 1516 N N . ALA A 1 181 ? 0.782 37.529 38.240 1.00 52.97 181 ALA A N 1
ATOM 1517 C CA . ALA A 1 181 ? 1.191 38.812 37.683 1.00 52.97 181 ALA A CA 1
ATOM 1518 C C . ALA A 1 181 ? 2.730 38.952 37.732 1.00 52.97 181 ALA A C 1
ATOM 1520 O O . ALA A 1 181 ? 3.356 38.392 38.639 1.00 52.97 181 ALA A O 1
ATOM 1521 N N . PRO A 1 182 ? 3.359 39.674 36.786 1.00 46.53 182 PRO A N 1
ATOM 1522 C CA . PRO A 1 182 ? 4.813 39.745 36.694 1.00 46.53 182 PRO A CA 1
ATOM 1523 C C . PRO A 1 182 ? 5.396 40.457 37.922 1.00 46.53 182 PRO A C 1
ATOM 1525 O O . PRO A 1 182 ? 5.286 41.675 38.071 1.00 46.53 182 PRO A O 1
ATOM 1528 N N . ALA A 1 183 ? 6.019 39.690 38.818 1.00 44.66 183 ALA A N 1
ATOM 1529 C CA . ALA A 1 183 ? 6.725 40.226 39.971 1.00 44.66 183 ALA A CA 1
ATOM 1530 C C . ALA A 1 183 ? 8.071 40.829 39.536 1.00 44.66 183 ALA A C 1
ATOM 1532 O O . ALA A 1 183 ? 8.882 40.199 38.857 1.00 44.66 183 ALA A O 1
ATOM 1533 N N . LYS A 1 184 ? 8.286 42.086 39.932 1.00 43.09 184 LYS A N 1
ATOM 1534 C CA . LYS A 1 184 ? 9.512 42.863 39.728 1.00 43.09 184 LYS A CA 1
ATOM 1535 C C . LYS A 1 184 ? 10.747 42.183 40.348 1.00 43.09 184 LYS A C 1
ATOM 1537 O O . LYS A 1 184 ? 10.708 41.703 41.474 1.00 43.09 184 LYS A O 1
ATOM 1542 N N . LYS A 1 185 ? 11.845 42.267 39.589 1.00 44.66 185 LYS A N 1
ATOM 1543 C CA . LYS A 1 185 ? 13.277 42.053 39.891 1.00 44.66 185 LYS A CA 1
ATOM 1544 C C . LYS A 1 185 ? 13.691 42.087 41.377 1.00 44.66 185 LYS A C 1
ATOM 1546 O O . LYS A 1 185 ? 13.475 43.104 42.032 1.00 44.66 185 LYS A O 1
ATOM 1551 N N . LYS A 1 186 ? 14.509 41.109 41.798 1.00 37.12 186 LYS A N 1
ATOM 1552 C CA . LYS A 1 186 ? 15.680 41.316 42.679 1.00 37.12 186 LYS A CA 1
ATOM 1553 C C . LYS A 1 186 ? 16.843 40.409 42.235 1.00 37.12 186 LYS A C 1
ATOM 1555 O O . LYS A 1 186 ? 16.648 39.221 42.021 1.00 37.12 186 LYS A O 1
ATOM 1560 N N . LYS A 1 187 ? 18.017 41.025 42.056 1.00 37.66 187 LYS A N 1
ATOM 1561 C CA . LYS A 1 187 ? 19.348 40.433 41.816 1.00 37.66 187 LYS A CA 1
ATOM 1562 C C . LYS A 1 187 ? 20.081 40.272 43.161 1.00 37.66 187 LYS A C 1
ATOM 1564 O O . LYS A 1 187 ? 20.009 41.211 43.954 1.00 37.66 187 LYS A O 1
ATOM 1569 N N . LYS A 1 188 ? 20.818 39.168 43.337 1.00 34.22 188 LYS A N 1
ATOM 1570 C CA . LYS A 1 188 ? 22.134 39.007 44.017 1.00 34.22 188 LYS A CA 1
ATOM 1571 C C . LYS A 1 188 ? 22.532 37.515 43.891 1.00 34.22 188 LYS A C 1
ATOM 1573 O O . LYS A 1 188 ? 21.656 36.696 44.142 1.00 34.22 188 LYS A O 1
ATOM 1578 N N . GLU A 1 189 ? 23.608 37.131 43.180 1.00 31.97 189 GLU A N 1
ATOM 1579 C CA . GLU A 1 189 ? 25.017 36.957 43.660 1.00 31.97 189 GLU A CA 1
ATOM 1580 C C . GLU A 1 189 ? 25.066 36.040 44.902 1.00 31.97 189 GLU A C 1
ATOM 1582 O O . GLU A 1 189 ? 24.338 36.321 45.847 1.00 31.97 189 GLU A O 1
ATOM 1587 N N . GLU A 1 190 ? 25.808 34.927 44.988 1.00 32.47 190 GLU A N 1
ATOM 1588 C CA . GLU A 1 190 ? 27.147 34.573 44.476 1.00 32.47 190 GLU A CA 1
ATOM 1589 C C . GLU A 1 190 ? 27.390 33.041 44.669 1.00 32.47 190 GLU A C 1
ATOM 1591 O O . GLU A 1 190 ? 26.659 32.394 45.417 1.00 32.47 190 GLU A O 1
ATOM 1596 N N . GLU A 1 191 ? 28.375 32.490 43.952 1.00 33.66 191 GLU A N 1
ATOM 1597 C CA . GLU A 1 191 ? 28.912 31.101 43.893 1.00 33.66 191 GLU A CA 1
ATOM 1598 C C . GLU A 1 191 ? 29.552 30.619 45.235 1.00 33.66 191 GLU A C 1
ATOM 1600 O O . GLU A 1 191 ? 29.691 31.461 46.125 1.00 33.66 191 GLU A O 1
ATOM 1605 N N . PRO A 1 192 ? 29.952 29.331 45.454 1.00 39.91 192 PRO A N 1
ATOM 1606 C CA . PRO A 1 192 ? 30.962 28.634 44.636 1.00 39.91 192 PRO A CA 1
ATOM 1607 C C . PRO A 1 192 ? 30.788 27.110 44.412 1.00 39.91 192 PRO A C 1
ATOM 1609 O O . PRO A 1 192 ? 29.891 26.450 44.931 1.00 39.91 192 PRO A O 1
ATOM 1612 N N . GLU A 1 193 ? 31.691 26.624 43.559 1.00 35.44 193 GLU A N 1
ATOM 1613 C CA . GLU A 1 193 ? 31.903 25.301 42.962 1.00 35.44 193 GLU A CA 1
ATOM 1614 C C . GLU A 1 193 ? 32.114 24.127 43.939 1.00 35.44 193 GLU A C 1
ATOM 1616 O O . GLU A 1 193 ? 32.791 24.280 44.947 1.00 35.44 193 GLU A O 1
ATOM 1621 N N . GLU A 1 194 ? 31.681 22.922 43.534 1.00 33.69 194 GLU A N 1
ATOM 1622 C CA . GLU A 1 194 ? 32.440 21.665 43.688 1.00 33.69 194 GLU A CA 1
ATOM 1623 C C . GLU A 1 194 ? 31.917 20.604 42.680 1.00 33.69 194 GLU A C 1
ATOM 1625 O O . GLU A 1 194 ? 30.716 20.373 42.547 1.00 33.69 194 GLU A O 1
ATOM 1630 N N . LYS A 1 195 ? 32.834 20.002 41.912 1.00 33.72 195 LYS A N 1
ATOM 1631 C CA . LYS A 1 195 ? 32.698 18.743 41.131 1.00 33.72 195 LYS A CA 1
ATOM 1632 C C . LYS A 1 195 ? 33.566 17.673 41.844 1.00 33.72 195 LYS A C 1
ATOM 1634 O O . LYS A 1 195 ? 34.334 18.108 42.703 1.00 33.72 195 LYS A O 1
ATOM 1639 N N . PRO A 1 196 ? 33.662 16.378 41.443 1.00 42.47 196 PRO A N 1
ATOM 1640 C CA . PRO A 1 196 ? 32.963 15.546 40.435 1.00 42.47 196 PRO A CA 1
ATOM 1641 C C . PRO A 1 196 ? 32.516 14.158 41.010 1.00 42.47 196 PRO A C 1
ATOM 1643 O O . PRO A 1 196 ? 32.571 13.973 42.219 1.00 42.47 196 PRO A O 1
ATOM 1646 N N . ASP A 1 197 ? 32.172 13.197 40.127 1.00 26.84 197 ASP A N 1
ATOM 1647 C CA . ASP A 1 197 ? 32.169 11.722 40.341 1.00 26.84 197 ASP A CA 1
ATOM 1648 C C . ASP A 1 197 ? 31.041 11.129 41.222 1.00 26.84 197 ASP A C 1
ATOM 1650 O O . ASP A 1 197 ? 30.535 11.780 42.124 1.00 26.84 197 ASP A O 1
ATOM 1654 N N . ASP A 1 198 ? 30.517 9.914 41.040 1.00 27.06 198 ASP A N 1
ATOM 1655 C CA . ASP A 1 198 ? 30.748 8.780 40.132 1.00 27.06 198 ASP A CA 1
ATOM 1656 C C . ASP A 1 198 ? 29.515 7.838 40.252 1.00 27.06 198 ASP A C 1
ATOM 1658 O O . ASP A 1 198 ? 28.720 7.998 41.179 1.00 27.06 198 ASP A O 1
ATOM 1662 N N . THR A 1 199 ? 29.442 6.788 39.421 1.00 26.67 199 THR A N 1
ATOM 1663 C CA . THR A 1 199 ? 28.802 5.464 39.698 1.00 26.67 199 THR A CA 1
ATOM 1664 C C . THR A 1 199 ? 27.271 5.389 39.922 1.00 26.67 199 THR A C 1
ATOM 1666 O O . THR A 1 199 ? 26.714 5.990 40.828 1.00 26.67 199 THR A O 1
ATOM 1669 N N . VAL A 1 200 ? 26.483 4.782 39.020 1.00 39.16 200 VAL A N 1
ATOM 1670 C CA . VAL A 1 200 ? 26.191 3.331 38.871 1.00 39.16 200 VAL A CA 1
ATOM 1671 C C . VAL A 1 200 ? 25.590 2.714 40.135 1.00 39.16 200 VAL A C 1
ATOM 1673 O O . VAL A 1 200 ? 26.314 2.490 41.090 1.00 39.16 200 VAL A O 1
ATOM 1676 N N . GLU A 1 201 ? 24.310 2.337 40.066 1.00 32.28 201 GLU A N 1
ATOM 1677 C CA . GLU A 1 201 ? 23.826 1.065 40.615 1.00 32.28 201 GLU A CA 1
ATOM 1678 C C . GLU A 1 201 ? 22.538 0.648 39.883 1.00 32.28 201 GLU A C 1
ATOM 1680 O O . GLU A 1 201 ? 21.556 1.389 39.807 1.00 32.28 201 GLU A O 1
ATOM 1685 N N . GLU A 1 202 ? 22.626 -0.516 39.240 1.00 38.78 202 GLU A N 1
ATOM 1686 C CA . GLU A 1 202 ? 21.505 -1.350 38.822 1.00 38.78 202 GLU A CA 1
ATOM 1687 C C . GLU A 1 202 ? 20.770 -1.846 40.072 1.00 38.78 202 GLU A C 1
ATOM 1689 O O . GLU A 1 202 ? 21.423 -2.149 41.060 1.00 38.78 202 GLU A O 1
ATOM 1694 N N . GLU A 1 203 ? 19.453 -2.037 39.999 1.00 36.19 203 GLU A N 1
ATOM 1695 C CA . GLU A 1 203 ? 18.871 -3.328 40.379 1.00 36.19 203 GLU A CA 1
ATOM 1696 C C . GLU A 1 203 ? 17.509 -3.538 39.682 1.00 36.19 203 GLU A C 1
ATOM 1698 O O . GLU A 1 203 ? 16.823 -2.563 39.347 1.00 36.19 203 GLU A O 1
ATOM 1703 N N . PRO A 1 204 ? 17.174 -4.803 39.363 1.00 43.09 204 PRO A N 1
ATOM 1704 C CA . PRO A 1 204 ? 16.008 -5.210 38.593 1.00 43.09 204 PRO A CA 1
ATOM 1705 C C . PRO A 1 204 ? 14.812 -5.435 39.521 1.00 43.09 204 PRO A C 1
ATOM 1707 O O . PRO A 1 204 ? 14.991 -5.864 40.655 1.00 43.09 204 PRO A O 1
ATOM 1710 N N . ASP A 1 205 ? 13.596 -5.226 39.023 1.00 33.38 205 ASP A N 1
ATOM 1711 C CA . ASP A 1 205 ? 12.408 -5.746 39.701 1.00 33.38 205 ASP A CA 1
ATOM 1712 C C . ASP A 1 205 ? 11.608 -6.579 38.701 1.00 33.38 205 ASP A C 1
ATOM 1714 O O . ASP A 1 205 ? 11.004 -6.072 37.749 1.00 33.38 205 ASP A O 1
ATOM 1718 N N . ASP A 1 206 ? 11.752 -7.884 38.890 1.00 38.09 206 ASP A N 1
ATOM 1719 C CA . ASP A 1 206 ? 10.986 -8.960 38.291 1.00 38.09 206 ASP A CA 1
ATOM 1720 C C . ASP A 1 206 ? 9.936 -9.330 39.340 1.00 38.09 206 ASP A C 1
ATOM 1722 O O . ASP A 1 206 ? 10.288 -9.878 40.380 1.00 38.09 206 ASP A O 1
ATOM 1726 N N . ASP A 1 207 ? 8.673 -8.989 39.094 1.00 36.94 207 ASP A N 1
ATOM 1727 C CA . ASP A 1 207 ? 7.550 -9.476 39.895 1.00 36.94 207 ASP A CA 1
ATOM 1728 C C . ASP A 1 207 ? 6.433 -9.949 38.953 1.00 36.94 207 ASP A C 1
ATOM 1730 O O . ASP A 1 207 ? 5.642 -9.188 38.387 1.00 36.94 207 ASP A O 1
ATOM 1734 N N . ASP A 1 208 ? 6.505 -11.256 38.723 1.00 36.03 208 ASP A N 1
ATOM 1735 C CA . ASP A 1 208 ? 5.442 -12.242 38.548 1.00 36.03 208 ASP A CA 1
ATOM 1736 C C . ASP A 1 208 ? 3.991 -11.711 38.546 1.00 36.03 208 ASP A C 1
ATOM 1738 O O . ASP A 1 208 ? 3.417 -11.351 39.576 1.00 36.03 208 ASP A O 1
ATOM 1742 N N . VAL A 1 209 ? 3.345 -11.781 37.377 1.00 38.41 209 VAL A N 1
ATOM 1743 C CA . VAL A 1 209 ? 1.891 -11.962 37.291 1.00 38.41 209 VAL A CA 1
ATOM 1744 C C . VAL A 1 209 ? 1.626 -13.142 36.362 1.00 38.41 209 VAL A C 1
ATOM 1746 O O . VAL A 1 209 ? 1.766 -13.067 35.139 1.00 38.41 209 VAL A O 1
ATOM 1749 N N . THR A 1 210 ? 1.270 -14.249 36.998 1.00 36.19 210 THR A N 1
ATOM 1750 C CA . THR A 1 210 ? 0.857 -15.530 36.431 1.00 36.19 210 THR A CA 1
ATOM 1751 C C . THR A 1 210 ? -0.456 -15.412 35.616 1.00 36.19 210 THR A C 1
ATOM 1753 O O . THR A 1 210 ? -1.154 -14.400 35.687 1.00 36.19 210 THR A O 1
ATOM 1756 N N . PRO A 1 211 ? -0.772 -16.418 34.774 1.00 50.00 211 PRO A N 1
ATOM 1757 C CA . PRO A 1 211 ? -1.587 -16.273 33.569 1.00 50.00 211 PRO A CA 1
ATOM 1758 C C . PRO A 1 211 ? -3.077 -16.564 33.803 1.00 50.00 211 PRO A C 1
ATOM 1760 O O . PRO A 1 211 ? -3.420 -17.582 34.400 1.00 50.00 211 PRO A O 1
ATOM 1763 N N . GLU A 1 212 ? -3.968 -15.733 33.253 1.00 35.75 212 GLU A N 1
ATOM 1764 C CA . GLU A 1 212 ? -5.414 -16.001 33.239 1.00 35.75 212 GLU A CA 1
ATOM 1765 C C . GLU A 1 212 ? -5.962 -16.199 31.812 1.00 35.75 212 GLU A C 1
ATOM 1767 O O . GLU A 1 212 ? -5.874 -15.323 30.951 1.00 35.75 212 GLU A O 1
ATOM 1772 N N . GLU A 1 213 ? -6.533 -17.397 31.649 1.00 37.25 213 GLU A N 1
ATOM 1773 C CA . GLU A 1 213 ? -7.580 -17.855 30.725 1.00 37.25 213 GLU A CA 1
ATOM 1774 C C . GLU A 1 213 ? -7.315 -17.894 29.208 1.00 37.25 213 GLU A C 1
ATOM 1776 O O . GLU A 1 213 ? -7.628 -16.990 28.431 1.00 37.25 213 GLU A O 1
ATOM 1781 N N . ASP A 1 214 ? -6.858 -19.076 28.783 1.00 37.41 214 ASP A N 1
ATOM 1782 C CA . ASP A 1 214 ? -7.163 -19.670 27.483 1.00 37.41 214 ASP A CA 1
ATOM 1783 C C . ASP A 1 214 ? -8.678 -19.948 27.354 1.00 37.41 214 ASP A C 1
ATOM 1785 O O . ASP A 1 214 ? -9.185 -20.934 27.887 1.00 37.41 214 ASP A O 1
ATOM 1789 N N . GLU A 1 215 ? -9.398 -19.152 26.558 1.00 38.97 215 GLU A N 1
ATOM 1790 C CA . GLU A 1 215 ? -10.586 -19.653 25.852 1.00 38.97 215 GLU A CA 1
ATOM 1791 C C . GLU A 1 215 ? -10.112 -20.373 24.582 1.00 38.97 215 GLU A C 1
ATOM 1793 O O . GLU A 1 215 ? -9.921 -19.784 23.510 1.00 38.97 215 GLU A O 1
ATOM 1798 N N . ALA A 1 216 ? -9.865 -21.673 24.742 1.00 35.31 216 ALA A N 1
ATOM 1799 C CA . ALA A 1 216 ? -9.628 -22.611 23.662 1.00 35.31 216 ALA A CA 1
ATOM 1800 C C . ALA A 1 216 ? -10.831 -22.614 22.704 1.00 35.31 216 ALA A C 1
ATOM 1802 O O . ALA A 1 216 ? -11.948 -22.959 23.078 1.00 35.31 216 ALA A O 1
ATOM 1803 N N . ILE A 1 217 ? -10.598 -22.237 21.447 1.00 40.31 217 ILE A N 1
ATOM 1804 C CA . ILE A 1 217 ? -11.540 -22.534 20.369 1.00 40.31 217 ILE A CA 1
ATOM 1805 C C . ILE A 1 217 ? -11.384 -24.022 20.062 1.00 40.31 217 ILE A C 1
ATOM 1807 O O . ILE A 1 217 ? -10.313 -24.452 19.628 1.00 40.31 217 ILE A O 1
ATOM 1811 N N . GLU A 1 218 ? -12.454 -24.771 20.316 1.00 37.09 218 GLU A N 1
ATOM 1812 C CA . GLU A 1 218 ? -12.637 -26.167 19.935 1.00 37.09 218 GLU A CA 1
ATOM 1813 C C . GLU A 1 218 ? -12.221 -26.371 18.472 1.00 37.09 218 GLU A C 1
ATOM 1815 O O . GLU A 1 218 ? -12.705 -25.719 17.542 1.00 37.09 218 GLU A O 1
ATOM 1820 N N . VAL A 1 219 ? -11.241 -27.253 18.293 1.00 46.00 219 VAL A N 1
ATOM 1821 C CA . VAL A 1 219 ? -10.890 -27.828 17.002 1.00 46.00 219 VAL A CA 1
ATOM 1822 C C . VAL A 1 219 ? -11.968 -28.866 16.715 1.00 46.00 219 VAL A C 1
ATOM 1824 O O . VAL A 1 219 ? -11.926 -29.940 17.308 1.00 46.00 219 VAL A O 1
ATOM 1827 N N . ASP A 1 220 ? -12.911 -28.552 15.823 1.00 35.38 220 ASP A N 1
ATOM 1828 C CA . ASP A 1 220 ? -13.726 -29.579 15.160 1.00 35.38 220 ASP A CA 1
ATOM 1829 C C . ASP A 1 220 ? -12.780 -30.434 14.314 1.00 35.38 220 ASP A C 1
ATOM 1831 O O . ASP A 1 220 ? -12.424 -30.119 13.172 1.00 35.38 220 ASP A O 1
ATOM 1835 N N . ASN A 1 221 ? -12.297 -31.487 14.959 1.00 37.25 221 ASN A N 1
ATOM 1836 C CA . ASN A 1 221 ? -11.691 -32.642 14.344 1.00 37.25 221 ASN A CA 1
ATOM 1837 C C . ASN A 1 221 ? -12.852 -33.607 14.057 1.00 37.25 221 ASN A C 1
ATOM 1839 O O . ASN A 1 221 ? -13.090 -34.525 14.833 1.00 37.25 221 ASN A O 1
ATOM 1843 N N . ASP A 1 222 ? -13.587 -33.380 12.967 1.00 35.84 222 ASP A N 1
ATOM 1844 C CA . ASP A 1 222 ? -14.477 -34.412 12.421 1.00 35.84 222 ASP A CA 1
ATOM 1845 C C . ASP A 1 222 ? -13.606 -35.416 11.662 1.00 35.84 222 ASP A C 1
ATOM 1847 O O . ASP A 1 222 ? -13.390 -35.327 10.447 1.00 35.84 222 ASP A O 1
ATOM 1851 N N . ASP A 1 223 ? -13.029 -36.320 12.446 1.00 42.53 223 ASP A N 1
ATOM 1852 C CA . ASP A 1 223 ? -12.534 -37.617 12.016 1.00 42.53 223 ASP A CA 1
ATOM 1853 C C . ASP A 1 223 ? -13.680 -38.611 12.250 1.00 42.53 223 ASP A C 1
ATOM 1855 O O . ASP A 1 223 ? -13.723 -39.296 13.265 1.00 42.53 223 ASP A O 1
ATOM 1859 N N . ASP A 1 224 ? -14.651 -38.626 11.335 1.00 39.66 224 ASP A N 1
ATOM 1860 C CA . ASP A 1 224 ? -15.632 -39.707 11.242 1.00 39.66 224 ASP A CA 1
ATOM 1861 C C . ASP A 1 224 ? -15.127 -40.714 10.195 1.00 39.66 224 ASP A C 1
ATOM 1863 O O . ASP A 1 224 ? -15.525 -40.720 9.024 1.00 39.66 224 ASP A O 1
ATOM 1867 N N . GLU A 1 225 ? -14.196 -41.566 10.629 1.00 42.00 225 GLU A N 1
ATOM 1868 C CA . GLU A 1 225 ? -14.252 -42.977 10.258 1.00 42.00 225 GLU A CA 1
ATOM 1869 C C . GLU A 1 225 ? -15.536 -43.536 10.878 1.00 42.00 225 GLU A C 1
ATOM 1871 O O . GLU A 1 225 ? -15.619 -43.594 12.098 1.00 42.00 225 GLU A O 1
ATOM 1876 N N . ASP A 1 226 ? -16.538 -43.906 10.070 1.00 35.38 226 ASP A N 1
ATOM 1877 C CA . ASP A 1 226 ? -17.110 -45.256 10.144 1.00 35.38 226 ASP A CA 1
ATOM 1878 C C . ASP A 1 226 ? -18.302 -45.529 9.203 1.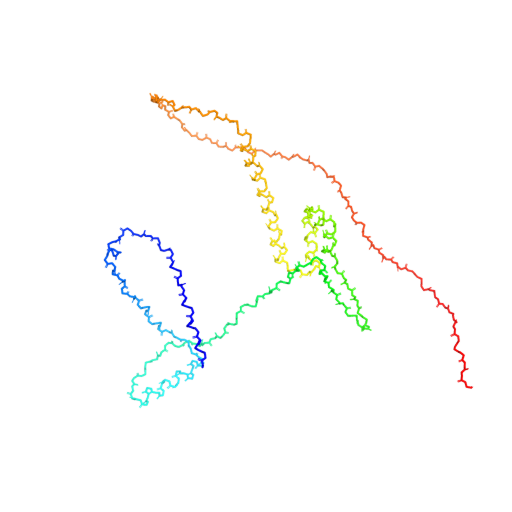00 35.38 226 ASP A C 1
ATOM 1880 O O . ASP A 1 226 ? -19.227 -44.737 9.038 1.00 35.38 226 ASP A O 1
ATOM 1884 N N . VAL A 1 227 ? -18.249 -46.758 8.677 1.00 36.75 227 VAL A N 1
ATOM 1885 C CA . VAL A 1 227 ? -19.348 -47.652 8.269 1.00 36.75 227 VAL A CA 1
ATOM 1886 C C . VAL A 1 227 ? -20.006 -47.425 6.897 1.00 36.75 227 VAL A C 1
ATOM 1888 O O . VAL A 1 227 ? -21.010 -46.743 6.700 1.00 36.75 227 VAL A O 1
ATOM 1891 N N . ASP A 1 228 ? -19.403 -48.136 5.942 1.00 43.03 228 ASP A N 1
ATOM 1892 C CA . ASP A 1 228 ? -20.051 -48.914 4.883 1.00 43.03 228 ASP A CA 1
ATOM 1893 C C . ASP A 1 228 ? -21.314 -49.638 5.384 1.00 43.03 228 ASP A C 1
ATOM 1895 O O . ASP A 1 228 ? -21.206 -50.551 6.191 1.00 43.03 228 ASP A O 1
ATOM 1899 N N . GLU A 1 229 ? -22.491 -49.233 4.905 1.00 43.44 229 GLU A N 1
ATOM 1900 C CA . GLU A 1 229 ? -23.692 -50.074 4.833 1.00 43.44 229 GLU A CA 1
ATOM 1901 C C . GLU A 1 229 ? -24.736 -49.382 3.941 1.00 43.44 229 GLU A C 1
ATOM 1903 O O . GLU A 1 229 ? -25.386 -48.415 4.333 1.00 43.44 229 GLU A O 1
ATOM 1908 N N . ASN A 1 230 ? -24.874 -49.853 2.701 1.00 37.59 230 ASN A N 1
ATOM 1909 C CA . ASN A 1 230 ? -26.176 -50.042 2.057 1.00 37.59 230 ASN A CA 1
ATOM 1910 C C . ASN A 1 230 ? -25.992 -50.977 0.859 1.00 37.59 230 ASN A C 1
ATOM 1912 O O . ASN A 1 230 ? -25.660 -50.567 -0.256 1.00 37.59 230 ASN A O 1
ATOM 1916 N N . ALA A 1 231 ? -26.193 -52.256 1.157 1.00 40.03 231 ALA A N 1
ATOM 1917 C CA . ALA A 1 231 ? -26.657 -53.239 0.205 1.00 40.03 231 ALA A CA 1
ATOM 1918 C C . ALA A 1 231 ? -28.154 -53.022 -0.101 1.00 40.03 231 ALA A C 1
ATOM 1920 O O . ALA A 1 231 ? -28.885 -52.431 0.693 1.00 40.03 231 ALA A O 1
ATOM 1921 N N . ASP A 1 232 ? -28.548 -53.589 -1.238 1.00 40.66 232 ASP A N 1
ATOM 1922 C CA . ASP A 1 232 ? -29.881 -54.075 -1.605 1.00 40.66 232 ASP A CA 1
ATOM 1923 C C . ASP A 1 232 ? -30.848 -53.182 -2.417 1.00 40.66 232 ASP A C 1
ATOM 1925 O O . ASP A 1 232 ? -31.411 -52.185 -1.971 1.00 40.66 232 ASP A O 1
ATOM 1929 N N . ASP A 1 233 ? -31.051 -53.690 -3.641 1.00 46.97 233 ASP A N 1
ATOM 1930 C CA . ASP A 1 233 ? -32.300 -53.837 -4.395 1.00 46.97 233 ASP A CA 1
ATOM 1931 C C . ASP A 1 233 ? -33.073 -52.612 -4.888 1.00 46.97 233 ASP A C 1
ATOM 1933 O O . ASP A 1 233 ? -33.944 -52.089 -4.201 1.00 46.97 233 ASP A O 1
ATOM 1937 N N . VAL A 1 234 ? -32.911 -52.328 -6.193 1.00 46.25 234 VAL A N 1
ATOM 1938 C CA . VAL A 1 234 ? -34.048 -52.150 -7.120 1.00 46.25 234 VAL A CA 1
ATOM 1939 C C . VAL A 1 234 ? -33.665 -52.688 -8.515 1.00 46.25 234 VAL A C 1
ATOM 1941 O O . VAL A 1 234 ? -32.881 -52.068 -9.235 1.00 46.25 234 VAL A O 1
ATOM 1944 N N . GLU A 1 235 ? -34.232 -53.836 -8.902 1.00 54.59 235 GLU A N 1
ATOM 1945 C CA . GLU A 1 235 ? -34.307 -54.313 -10.295 1.00 54.59 235 GLU A CA 1
ATOM 1946 C C . GLU A 1 235 ? -34.993 -53.270 -11.204 1.00 54.59 235 GLU A C 1
ATOM 1948 O O . GLU A 1 235 ? -36.009 -52.686 -10.810 1.00 54.59 235 GLU A O 1
ATOM 1953 N N . PRO A 1 236 ? -34.519 -53.039 -12.441 1.00 67.00 236 PRO A N 1
ATOM 1954 C CA . PRO A 1 236 ? -35.296 -52.295 -13.425 1.00 67.00 236 PRO A CA 1
ATOM 1955 C C . PRO A 1 236 ? -36.402 -53.189 -14.020 1.00 67.00 236 PRO A C 1
ATOM 1957 O O . PRO A 1 236 ? -36.139 -54.354 -14.311 1.00 67.00 236 PRO A O 1
ATOM 1960 N N . PRO A 1 237 ? -37.624 -52.677 -14.259 1.00 60.53 237 PRO A N 1
ATOM 1961 C CA . PRO A 1 237 ? -38.623 -53.430 -15.001 1.00 60.53 237 PRO A CA 1
ATOM 1962 C C . PRO A 1 237 ? -38.201 -53.565 -16.468 1.00 60.53 237 PRO A C 1
ATOM 1964 O O . PRO A 1 237 ? -37.913 -52.569 -17.139 1.00 60.53 237 PRO A O 1
ATOM 1967 N N . ASP A 1 238 ? -38.209 -54.807 -16.943 1.00 54.50 238 ASP A N 1
ATOM 1968 C CA . ASP A 1 238 ? -38.057 -55.176 -18.343 1.00 54.50 238 ASP A CA 1
ATOM 1969 C C . ASP A 1 238 ? -39.121 -54.486 -19.213 1.00 54.50 238 ASP A C 1
ATOM 1971 O O . ASP A 1 238 ? -40.327 -54.574 -18.967 1.00 54.50 238 ASP A O 1
ATOM 1975 N N . LEU A 1 239 ? -38.654 -53.815 -20.263 1.00 54.47 239 LEU A N 1
ATOM 1976 C CA . LEU A 1 239 ? -39.432 -53.483 -21.450 1.00 54.47 239 LEU A CA 1
ATOM 1977 C C . LEU A 1 239 ? -38.785 -54.224 -22.621 1.00 54.47 239 LEU A C 1
ATOM 1979 O O . LEU A 1 239 ? -37.797 -53.737 -23.167 1.00 54.47 239 LEU A O 1
ATOM 1983 N N . ASP A 1 240 ? -39.296 -55.424 -22.906 1.00 45.97 240 ASP A N 1
ATOM 1984 C CA . ASP A 1 240 ? -39.691 -55.922 -24.240 1.00 45.97 240 ASP A CA 1
ATOM 1985 C C . ASP A 1 240 ? -40.272 -57.348 -24.149 1.00 45.97 240 ASP A C 1
ATOM 1987 O O . ASP A 1 240 ? -39.580 -58.265 -23.648 1.00 45.97 240 ASP A O 1
#

Secondary structure (DSSP, 8-state):
-PPPPPPPPP------PPPPS-THHHHTT-PPP---PPPPSEEEESSHHHHHHHHHHHHHHTT------EEEE----PPP---------STT--EEEEEE-TTSPEEEEEE-HHHHHHHHTGGGTPPPPHHHHHHHHHHTT--HHHHHHHHHHHHHHHHHHHHHHHHHHHHHSS------------------------------------------------------------PPPP--